Protein AF-A0A158H6Q2-F1 (afdb_monomer)

Solvent-accessible surface area (backbone atoms only — not comparable to full-atom values): 13189 Å² total; per-residue (Å²): 132,81,85,72,73,83,67,88,82,55,76,81,82,64,62,74,62,46,70,83,62,84,44,82,79,50,72,70,53,40,54,52,45,27,72,78,41,71,84,43,41,56,38,73,69,31,17,63,71,48,101,91,44,73,32,50,37,45,32,26,75,71,41,56,72,73,53,22,53,48,40,40,43,71,72,33,62,68,60,29,53,40,53,77,71,64,53,58,66,66,59,59,50,43,75,69,36,38,89,70,45,41,63,71,60,44,68,68,40,58,86,71,56,81,86,53,54,93,72,29,66,48,26,50,32,46,72,73,61,75,39,84,80,49,68,60,60,50,30,41,50,43,19,51,38,51,52,15,60,76,68,65,51,63,31,72,61,40,49,55,52,47,51,12,38,62,72,45,52,40,46,80,70,23,49,95,76,73,43,21,67,58,56,43,51,52,54,48,53,58,49,49,55,51,52,50,53,52,51,55,53,52,51,54,52,50,59,64,58,71,71,68,82,76,72,78,75,76,78,80,78,84,88,128

Foldseek 3Di:
DPDLPDCPPPDPLPVVVPPLVPDDDDPVSLVVCCSVPPPCSLCSQQNDAFPVGGQNLVCLQPNDLVSLLVLQCVLDVVLSVCVVVVPALVVSVCVLCCVQQNPVNLVVQLVVDPLDLVSQVSLVCVVVVVDAAGPSSVSNLSSSQVVCLVVVGCNSSSSSVVSSCLNPNLCVHCVVVPCSVVSSVSSVVSSVVSVVVVVVVVVVVVVVVVPPPPPPPPDDDDDD

Organism: NCBI:txid1232866

Structure (mmCIF, N/CA/C/O backbone):
data_AF-A0A158H6Q2-F1
#
_entry.id   AF-A0A158H6Q2-F1
#
loop_
_atom_site.group_PDB
_atom_site.id
_atom_site.type_symbol
_atom_site.label_atom_id
_atom_site.label_alt_id
_atom_site.label_comp_id
_atom_site.label_asym_id
_atom_site.label_entity_id
_atom_site.label_seq_id
_atom_site.pdbx_PDB_ins_code
_atom_site.Cartn_x
_atom_site.Cartn_y
_atom_site.Cartn_z
_atom_site.occupancy
_atom_site.B_iso_or_equiv
_atom_site.auth_seq_id
_atom_site.auth_comp_id
_atom_site.auth_asym_id
_atom_site.auth_atom_id
_atom_site.pdbx_PDB_model_num
ATOM 1 N N . MET A 1 1 ? -29.706 -3.204 26.479 1.00 39.00 1 MET A N 1
ATOM 2 C CA . MET A 1 1 ? -28.552 -3.728 27.231 1.00 39.00 1 MET A CA 1
ATOM 3 C C . MET A 1 1 ? -28.681 -5.231 27.193 1.00 39.00 1 MET A C 1
ATOM 5 O O . MET A 1 1 ? -29.581 -5.756 27.836 1.00 39.00 1 MET A O 1
ATOM 9 N N . GLU A 1 2 ? -27.898 -5.889 26.342 1.00 39.00 2 GLU A N 1
ATOM 10 C CA . GLU A 1 2 ? -27.758 -7.343 26.409 1.00 39.00 2 GLU A CA 1
ATOM 11 C C . GLU A 1 2 ? -27.018 -7.702 27.697 1.00 39.00 2 GLU A C 1
ATOM 13 O O . GLU A 1 2 ? -26.122 -6.983 28.139 1.00 39.00 2 GLU A O 1
ATOM 18 N N . TYR A 1 3 ? -27.484 -8.767 28.335 1.00 40.44 3 TYR A N 1
ATOM 19 C CA . TYR A 1 3 ? -26.935 -9.319 29.562 1.00 40.44 3 TYR A CA 1
ATOM 20 C C . TYR A 1 3 ? -25.502 -9.796 29.296 1.00 40.44 3 TYR A C 1
ATOM 22 O O . TYR A 1 3 ? -25.303 -10.752 28.551 1.00 40.44 3 TYR A O 1
ATOM 30 N N . VAL A 1 4 ? -24.513 -9.119 29.885 1.00 47.03 4 VAL A N 1
ATOM 31 C CA . VAL A 1 4 ? -23.139 -9.627 29.964 1.00 47.03 4 VAL A CA 1
ATOM 32 C C . VAL A 1 4 ? -23.139 -10.659 31.098 1.00 47.03 4 VAL A C 1
ATOM 34 O O . VAL A 1 4 ? -23.476 -10.279 32.220 1.00 47.03 4 VAL A O 1
ATOM 37 N N . PRO A 1 5 ? -22.854 -11.950 30.837 1.00 50.03 5 PRO A N 1
ATOM 38 C CA . PRO A 1 5 ? -22.815 -12.971 31.882 1.00 50.03 5 PRO A CA 1
ATOM 39 C C . PRO A 1 5 ? -21.814 -12.582 32.974 1.00 50.03 5 PRO A C 1
ATOM 41 O O . PRO A 1 5 ? -20.767 -12.021 32.648 1.00 50.03 5 PRO A O 1
ATOM 44 N N . ASP A 1 6 ? -22.121 -12.896 34.237 1.00 48.38 6 ASP A N 1
ATOM 45 C CA . ASP A 1 6 ? -21.211 -12.668 35.366 1.00 48.38 6 ASP A CA 1
ATOM 46 C C . ASP A 1 6 ? -19.819 -13.231 35.041 1.00 48.38 6 ASP A C 1
ATOM 48 O O . ASP A 1 6 ? -19.632 -14.432 34.834 1.00 48.38 6 ASP A O 1
ATOM 52 N N . SER A 1 7 ? -18.834 -12.338 34.955 1.00 54.06 7 SER A N 1
ATOM 53 C CA . SER A 1 7 ? -17.464 -12.650 34.540 1.00 54.06 7 SER A CA 1
ATOM 54 C C . SER A 1 7 ? -16.619 -13.273 35.659 1.00 54.06 7 SER A C 1
ATOM 56 O O . SER A 1 7 ? -15.409 -13.407 35.494 1.00 54.06 7 SER A O 1
ATOM 58 N N . GLU A 1 8 ? -17.222 -13.620 36.802 1.00 51.19 8 GLU A N 1
ATOM 59 C CA . GLU A 1 8 ? -16.524 -14.150 37.986 1.00 51.19 8 GLU A CA 1
ATOM 60 C C . GLU A 1 8 ? -15.878 -15.525 37.746 1.00 51.19 8 GLU A C 1
ATOM 62 O O . GLU A 1 8 ? -14.844 -15.818 38.341 1.00 51.19 8 GLU A O 1
ATOM 67 N N . ASP A 1 9 ? -16.410 -16.327 36.816 1.00 55.25 9 ASP A N 1
ATOM 68 C CA . ASP A 1 9 ? -15.882 -17.663 36.488 1.00 55.25 9 ASP A CA 1
ATOM 69 C C . ASP A 1 9 ? -14.969 -17.685 35.249 1.00 55.25 9 ASP A C 1
ATOM 71 O O . ASP A 1 9 ? -14.527 -18.749 34.797 1.00 55.25 9 ASP A O 1
ATOM 75 N N . TRP A 1 10 ? -14.696 -16.531 34.635 1.00 56.25 10 TRP A N 1
ATOM 76 C CA . TRP A 1 10 ? -13.891 -16.505 33.417 1.00 56.25 10 TRP A CA 1
ATOM 77 C C . TRP A 1 10 ? -12.406 -16.587 33.781 1.00 56.25 10 TRP A C 1
ATOM 79 O O . TRP A 1 10 ? -11.929 -15.782 34.583 1.00 56.25 10 TRP A O 1
ATOM 89 N N . PRO A 1 11 ? -11.629 -17.514 33.185 1.00 57.38 11 PRO A N 1
ATOM 90 C CA . PRO A 1 11 ? -10.186 -17.473 33.345 1.00 57.38 11 PRO A CA 1
ATOM 91 C C . PRO A 1 11 ? -9.693 -16.123 32.827 1.00 57.38 11 PRO A C 1
ATOM 93 O O . PRO A 1 11 ? -10.102 -15.694 31.745 1.00 57.38 11 PRO A O 1
ATOM 96 N N . GLU A 1 12 ? -8.841 -15.471 33.617 1.00 59.03 12 GLU A N 1
ATOM 97 C CA . GLU A 1 12 ? -8.315 -14.134 33.351 1.00 59.03 12 GLU A CA 1
ATOM 98 C C . GLU A 1 12 ? -7.879 -14.031 31.881 1.00 59.03 12 GLU A C 1
ATOM 100 O O . GLU A 1 12 ? -6.952 -14.723 31.441 1.00 59.03 12 GLU A O 1
ATOM 105 N N . ILE A 1 13 ? -8.591 -13.228 31.081 1.00 56.78 13 ILE A N 1
ATOM 106 C CA . ILE A 1 13 ? -8.243 -13.084 29.670 1.00 56.78 13 ILE A CA 1
ATOM 107 C C . ILE A 1 13 ? -6.960 -12.263 29.610 1.00 56.78 13 ILE A C 1
ATOM 109 O O . ILE A 1 13 ? -6.948 -11.042 29.751 1.00 56.78 13 ILE A O 1
ATOM 113 N N . GLN A 1 14 ? -5.851 -12.957 29.395 1.00 62.38 14 GLN A N 1
ATOM 114 C CA . GLN A 1 14 ? -4.533 -12.355 29.289 1.00 62.38 14 GLN A CA 1
ATOM 115 C C . GLN A 1 14 ? -4.325 -11.764 27.891 1.00 62.38 14 GLN A C 1
ATOM 117 O O . GLN A 1 14 ? -3.532 -12.270 27.099 1.00 62.38 14 GLN A O 1
ATOM 122 N N . PHE A 1 15 ? -5.040 -10.674 27.589 1.00 59.78 15 PHE A N 1
ATOM 123 C CA . PHE A 1 15 ? -4.947 -9.977 26.300 1.00 59.78 15 PHE A CA 1
ATOM 124 C C . PHE A 1 15 ? -3.518 -9.541 25.955 1.00 59.78 15 PHE A C 1
ATOM 126 O O . PHE A 1 15 ? -3.153 -9.502 24.783 1.00 59.78 15 PHE A O 1
ATOM 133 N N . HIS A 1 16 ? -2.692 -9.293 26.978 1.00 62.16 16 HIS A N 1
ATOM 134 C CA . HIS A 1 16 ? -1.280 -8.942 26.834 1.00 62.16 16 HIS A CA 1
ATOM 135 C C . HIS A 1 16 ? -0.484 -9.958 26.002 1.00 62.16 16 HIS A C 1
ATOM 137 O O . HIS A 1 16 ? 0.476 -9.585 25.345 1.00 62.16 16 HIS A O 1
ATOM 143 N N . ARG A 1 17 ? -0.895 -11.232 25.984 1.00 66.75 17 ARG A N 1
ATOM 144 C CA . ARG A 1 17 ? -0.217 -12.293 25.224 1.00 66.75 17 ARG A CA 1
ATOM 145 C C . ARG A 1 17 ? -0.377 -12.164 23.713 1.00 66.75 17 ARG A C 1
ATOM 147 O O . ARG A 1 17 ? 0.400 -12.756 22.975 1.00 66.75 17 ARG A O 1
ATOM 154 N N . TYR A 1 18 ? -1.392 -11.431 23.263 1.00 63.59 18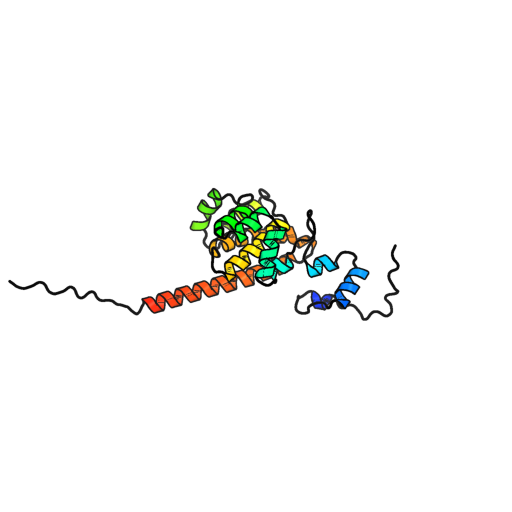 TYR A N 1
ATOM 155 C CA . TYR A 1 18 ? -1.669 -11.220 21.842 1.00 63.59 18 TYR A CA 1
ATOM 156 C C . TYR A 1 18 ? -1.072 -9.907 21.322 1.00 63.59 18 TYR A C 1
ATOM 158 O O . TYR A 1 18 ? -1.078 -9.684 20.116 1.00 63.59 18 TYR A O 1
ATOM 166 N N . VAL A 1 19 ? -0.564 -9.043 22.212 1.00 54.84 19 VAL A N 1
ATOM 167 C CA . VAL A 1 19 ? -0.057 -7.702 21.868 1.00 54.84 19 VAL A CA 1
ATOM 168 C C . VAL A 1 19 ? 1.127 -7.781 20.910 1.00 54.84 19 VAL A C 1
ATOM 170 O O . VAL A 1 19 ? 1.198 -7.006 19.961 1.00 54.84 19 VAL A O 1
ATOM 173 N N . ASP A 1 20 ? 2.009 -8.756 21.121 1.00 52.59 20 ASP A N 1
ATOM 174 C CA . ASP A 1 20 ? 3.218 -8.924 20.313 1.00 52.59 20 ASP A CA 1
ATOM 175 C C . ASP A 1 20 ? 2.982 -9.760 19.040 1.00 52.59 20 ASP A C 1
ATOM 177 O O . ASP A 1 20 ? 3.866 -9.871 18.196 1.00 52.59 20 ASP A O 1
ATOM 181 N N . GLY A 1 21 ? 1.782 -10.330 18.863 1.00 55.81 21 GLY A N 1
ATOM 182 C CA . GLY A 1 21 ? 1.421 -11.127 17.684 1.00 55.81 21 GLY A CA 1
ATOM 183 C C . GLY A 1 21 ? 1.983 -12.557 17.649 1.00 55.81 21 GLY A C 1
ATOM 184 O O . GLY A 1 21 ? 1.689 -13.292 16.709 1.00 55.81 21 GLY A O 1
ATOM 185 N N . ASP A 1 22 ? 2.728 -12.982 18.674 1.00 57.41 22 ASP A N 1
ATOM 186 C CA . ASP A 1 22 ? 3.332 -14.325 18.766 1.00 57.41 22 ASP A CA 1
ATOM 187 C C . ASP A 1 22 ? 2.308 -15.453 18.977 1.00 57.41 22 ASP A C 1
ATOM 189 O O . ASP A 1 22 ? 2.577 -16.626 18.706 1.00 57.41 22 ASP A O 1
ATOM 193 N N . VAL A 1 23 ? 1.120 -15.112 19.477 1.00 64.44 23 VAL A N 1
ATOM 194 C CA . VAL A 1 23 ? 0.041 -16.058 19.763 1.00 64.44 23 VAL A CA 1
ATOM 195 C C . VAL A 1 23 ? -1.171 -15.687 18.921 1.00 64.44 23 VAL A C 1
ATOM 197 O O . VAL A 1 23 ? -1.661 -14.563 18.983 1.00 64.44 23 VAL A O 1
ATOM 200 N N . THR A 1 24 ? -1.693 -16.638 18.146 1.00 67.69 24 THR A N 1
ATOM 201 C CA . THR A 1 24 ? -2.948 -16.444 17.411 1.00 67.69 24 THR A CA 1
ATOM 202 C C . THR A 1 24 ? -4.138 -16.720 18.336 1.00 67.69 24 THR A C 1
ATOM 204 O O . THR A 1 24 ? -4.196 -17.801 18.930 1.00 67.69 24 THR A O 1
ATOM 207 N N . PRO A 1 25 ? -5.096 -15.787 18.485 1.00 71.75 25 PRO A N 1
ATOM 208 C CA . PRO A 1 25 ? -6.286 -16.025 19.292 1.00 71.75 25 PRO A CA 1
ATOM 209 C C . PRO A 1 25 ? -7.140 -17.148 18.687 1.00 71.75 25 PRO A C 1
ATOM 211 O O . PRO A 1 25 ? -7.350 -17.213 17.476 1.00 71.75 25 PRO A O 1
ATOM 214 N N . THR A 1 26 ? -7.637 -18.047 19.539 1.00 79.19 26 THR A N 1
ATOM 215 C CA . THR A 1 26 ? -8.585 -19.096 19.139 1.00 79.19 26 THR A CA 1
ATOM 216 C C . THR A 1 26 ? -9.967 -18.502 18.858 1.00 79.19 26 THR A C 1
ATOM 218 O O . THR A 1 26 ? -10.262 -17.378 19.265 1.00 79.19 26 THR A O 1
ATOM 221 N N . VAL A 1 27 ? -10.844 -19.272 18.201 1.00 77.88 27 VAL A N 1
ATOM 222 C CA . VAL A 1 27 ? -12.245 -18.869 17.965 1.00 77.88 27 VAL A CA 1
ATOM 223 C C . VAL A 1 27 ? -12.946 -18.535 19.287 1.00 77.88 27 VAL A C 1
ATOM 225 O O . VAL A 1 27 ? -13.520 -17.459 19.399 1.00 77.88 27 VAL A O 1
ATOM 228 N N . ASP A 1 28 ? -12.777 -19.369 20.317 1.00 80.00 28 ASP A N 1
ATOM 229 C CA . ASP A 1 28 ? -13.290 -19.107 21.669 1.00 80.00 28 ASP A CA 1
ATOM 230 C C . ASP A 1 28 ? -12.772 -17.788 22.261 1.00 80.00 28 ASP A C 1
ATOM 232 O O . ASP A 1 28 ? -13.528 -17.052 22.896 1.00 80.00 28 ASP A O 1
ATOM 236 N N . THR A 1 29 ? -11.488 -17.463 22.070 1.00 77.38 29 THR A N 1
ATOM 237 C CA . THR A 1 29 ? -10.932 -16.179 22.523 1.00 77.38 29 THR A CA 1
ATOM 238 C C . THR A 1 29 ? -11.593 -15.020 21.785 1.00 77.38 29 THR A C 1
ATOM 240 O O . THR A 1 29 ? -11.968 -14.041 22.422 1.00 77.38 29 THR A O 1
ATOM 243 N N . LEU A 1 30 ? -11.763 -15.127 20.465 1.00 78.56 30 LEU A N 1
ATOM 244 C CA . LEU A 1 30 ? -12.408 -14.097 19.648 1.00 78.56 30 LEU A CA 1
ATOM 245 C C . LEU A 1 30 ? -13.886 -13.900 20.014 1.00 78.56 30 LEU A C 1
ATOM 247 O O . LEU A 1 30 ? -14.350 -12.764 20.059 1.00 78.56 30 LEU A O 1
ATOM 251 N N . ASP A 1 31 ? -14.610 -14.975 20.327 1.00 80.94 31 ASP A N 1
ATOM 252 C CA . ASP A 1 31 ? -16.002 -14.902 20.792 1.00 80.94 31 ASP A CA 1
ATOM 253 C C . ASP A 1 31 ? -16.103 -14.212 22.157 1.00 80.94 31 ASP A C 1
ATOM 255 O O . ASP A 1 31 ? -16.992 -13.392 22.383 1.00 80.94 31 ASP A O 1
ATOM 259 N N . ARG A 1 32 ? -15.145 -14.466 23.056 1.00 75.50 32 ARG A N 1
ATOM 260 C CA . ARG A 1 32 ? -15.056 -13.753 24.341 1.00 75.50 32 ARG A CA 1
ATOM 261 C C . ARG A 1 32 ? -14.709 -12.280 24.166 1.00 75.50 32 ARG A C 1
ATOM 263 O O . ARG A 1 32 ? -15.264 -11.449 24.878 1.00 75.50 32 ARG A O 1
ATOM 270 N N . VAL A 1 33 ? -13.814 -11.950 23.232 1.00 73.06 33 VAL A N 1
ATOM 271 C CA . VAL A 1 33 ? -13.495 -10.555 22.896 1.00 73.06 33 VAL A CA 1
ATOM 272 C C . VAL A 1 33 ? -14.758 -9.836 22.436 1.00 73.06 33 VAL A C 1
ATOM 274 O O . VAL A 1 33 ? -15.022 -8.742 22.912 1.00 73.06 33 VAL A O 1
ATOM 277 N N . GLU A 1 34 ? -15.564 -10.463 21.583 1.00 76.50 34 GLU A N 1
ATOM 278 C CA . GLU A 1 34 ? -16.806 -9.877 21.072 1.00 76.50 34 GLU A CA 1
ATOM 279 C C . GLU A 1 34 ? -17.857 -9.650 22.170 1.00 76.50 34 GLU A C 1
ATOM 281 O O . GLU A 1 34 ? -18.580 -8.659 22.137 1.00 76.50 34 GLU A O 1
ATOM 286 N N . LEU A 1 35 ? -17.917 -10.527 23.179 1.00 75.12 35 LEU A N 1
ATOM 287 C CA . LEU A 1 35 ? -18.807 -10.354 24.334 1.00 75.12 35 LEU A CA 1
ATOM 288 C C . LEU A 1 35 ? -18.408 -9.164 25.222 1.00 75.12 35 LEU A C 1
ATOM 290 O O . LEU A 1 35 ? -19.276 -8.506 25.792 1.00 75.12 35 LEU A O 1
ATOM 294 N N . VAL A 1 36 ? -17.105 -8.893 25.356 1.00 71.56 36 VAL A N 1
ATOM 295 C CA . VAL A 1 36 ? -16.575 -7.808 26.208 1.00 71.56 36 VAL A CA 1
ATOM 296 C C . VAL A 1 36 ? -16.473 -6.487 25.442 1.00 71.56 36 VAL A C 1
ATOM 298 O O . VAL A 1 36 ? -16.739 -5.417 25.987 1.00 71.56 36 VAL A O 1
ATOM 301 N N . LEU A 1 37 ? -16.088 -6.561 24.171 1.00 67.88 37 LEU A N 1
ATOM 302 C CA . LEU A 1 37 ? -15.892 -5.452 23.248 1.00 67.88 37 LEU A CA 1
ATOM 303 C C . LEU A 1 37 ? -16.678 -5.745 21.961 1.00 67.88 37 LEU A C 1
ATOM 305 O O . LEU A 1 37 ? -16.102 -6.217 20.975 1.00 67.88 37 LEU A O 1
ATOM 309 N N . PRO A 1 38 ? -17.989 -5.460 21.949 1.00 70.88 38 PRO A N 1
ATOM 310 C CA . PRO A 1 38 ? -18.834 -5.735 20.798 1.00 70.88 38 PRO A CA 1
ATOM 311 C C . PRO A 1 38 ? -18.293 -5.086 19.526 1.00 70.88 38 PRO A C 1
ATOM 313 O O . PRO A 1 38 ? -17.830 -3.942 19.533 1.00 70.88 38 PRO A O 1
ATOM 316 N N . THR A 1 39 ? -18.417 -5.798 18.411 1.00 65.12 39 THR A N 1
ATOM 317 C CA . THR A 1 39 ? -18.015 -5.431 17.048 1.00 65.12 39 THR A CA 1
ATOM 318 C C . THR A 1 39 ? -16.508 -5.375 16.776 1.00 65.12 39 THR A C 1
ATOM 320 O O . THR A 1 39 ? -16.100 -4.863 15.723 1.00 65.12 39 THR A O 1
ATOM 323 N N . THR A 1 40 ? -15.679 -5.892 17.687 1.00 68.62 40 THR A N 1
ATOM 324 C CA . THR A 1 40 ? -14.211 -5.876 17.557 1.00 68.62 40 THR A CA 1
ATOM 325 C C . THR A 1 40 ? -13.633 -7.167 16.990 1.00 68.62 40 THR A C 1
ATOM 327 O O . THR A 1 40 ? -12.533 -7.131 16.436 1.00 68.62 40 THR A O 1
ATOM 330 N N . LYS A 1 41 ? -14.370 -8.282 17.021 1.00 72.31 41 LYS A N 1
ATOM 331 C CA . LYS A 1 41 ? -13.954 -9.559 16.421 1.00 72.31 41 LYS A CA 1
ATOM 332 C C . LYS A 1 41 ? -13.595 -9.420 14.943 1.00 72.31 41 LYS A C 1
ATOM 334 O O . LYS A 1 41 ? -12.549 -9.906 14.520 1.00 72.31 41 LYS A O 1
ATOM 339 N N . ASP A 1 42 ? -14.396 -8.688 14.174 1.00 66.25 42 ASP A N 1
ATOM 340 C CA . ASP A 1 42 ? -14.098 -8.409 12.762 1.00 66.25 42 ASP A CA 1
ATOM 341 C C . ASP A 1 42 ? -12.800 -7.608 12.599 1.00 66.25 42 ASP A C 1
ATOM 343 O O . ASP A 1 42 ? -12.027 -7.841 11.667 1.00 66.25 42 ASP A O 1
ATOM 347 N N . THR A 1 43 ? -12.504 -6.707 13.537 1.00 66.88 43 THR A N 1
ATOM 348 C CA . THR A 1 43 ? -11.244 -5.957 13.539 1.00 66.88 43 THR A CA 1
ATOM 349 C C . THR A 1 43 ? -10.040 -6.876 13.729 1.00 66.88 43 THR A C 1
ATOM 351 O O . THR A 1 43 ? -9.009 -6.664 13.095 1.00 66.88 43 THR A O 1
ATOM 354 N N . PHE A 1 44 ? -10.170 -7.932 14.536 1.00 65.62 44 PHE A N 1
ATOM 355 C CA . PHE A 1 44 ? -9.128 -8.950 14.703 1.00 65.62 44 PHE A CA 1
ATOM 356 C C . PHE A 1 44 ? -8.986 -9.873 13.489 1.00 65.62 44 PHE A C 1
ATOM 358 O O . PHE A 1 44 ? -7.872 -10.268 13.158 1.00 65.62 44 PHE A O 1
ATOM 365 N N . ILE A 1 45 ? -10.088 -10.227 12.823 1.00 65.12 45 ILE A N 1
ATOM 366 C CA . ILE A 1 45 ? -10.068 -11.191 11.709 1.00 65.12 45 ILE A CA 1
ATOM 367 C C . ILE A 1 45 ? -9.656 -10.521 10.399 1.00 65.12 45 ILE A C 1
ATOM 369 O O . ILE A 1 45 ? -8.831 -11.044 9.652 1.00 65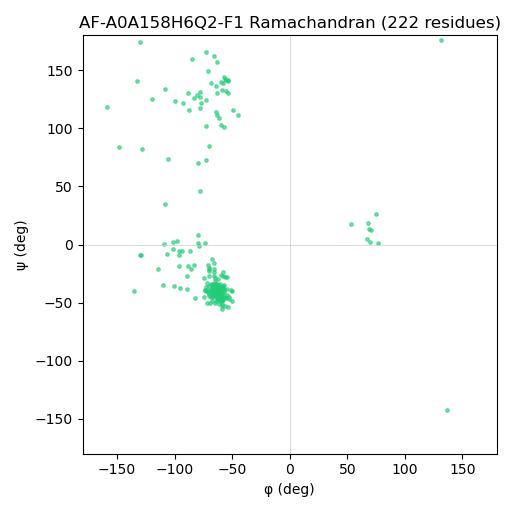.12 45 ILE A O 1
ATOM 373 N N . THR A 1 46 ? -10.239 -9.364 10.106 1.00 63.66 46 THR A N 1
ATOM 374 C CA . THR A 1 46 ? -10.136 -8.727 8.788 1.00 63.66 46 THR A CA 1
ATOM 375 C C . THR A 1 46 ? -9.298 -7.455 8.802 1.00 63.66 46 THR A C 1
ATOM 377 O O . THR A 1 46 ? -8.528 -7.250 7.865 1.00 63.66 46 THR A O 1
ATOM 380 N N . GLY A 1 47 ? -9.331 -6.673 9.880 1.00 65.81 47 GLY A N 1
ATOM 381 C CA . GLY A 1 47 ? -8.574 -5.426 9.984 1.00 65.81 47 GLY A CA 1
ATOM 382 C C . GLY A 1 47 ? -9.424 -4.260 10.467 1.00 65.81 47 GLY A C 1
ATOM 383 O O . GLY A 1 47 ? -10.631 -4.411 10.659 1.00 65.81 47 GLY A O 1
ATOM 384 N N . PRO A 1 48 ? -8.813 -3.083 10.682 1.00 63.25 48 PRO A N 1
ATOM 385 C CA . PRO A 1 48 ? -9.549 -1.887 11.065 1.00 63.25 48 PRO A CA 1
ATOM 386 C C . PRO A 1 48 ? -10.688 -1.594 10.083 1.00 63.25 48 PRO A C 1
ATOM 388 O O . PRO A 1 48 ? -10.565 -1.757 8.867 1.00 63.25 48 PRO A O 1
ATOM 391 N N . LYS A 1 49 ? -11.818 -1.153 10.636 1.00 64.44 49 LYS A N 1
ATOM 392 C CA . LYS A 1 49 ? -12.964 -0.698 9.849 1.00 64.44 49 LYS A CA 1
ATOM 393 C C . LYS A 1 49 ? -12.642 0.640 9.184 1.00 64.44 49 LYS A C 1
ATOM 395 O O . LYS A 1 49 ? -11.874 1.443 9.709 1.00 64.44 49 LYS A O 1
ATOM 400 N N . CYS A 1 50 ? -13.246 0.856 8.031 1.00 65.38 50 CYS A N 1
ATOM 401 C CA . CYS A 1 50 ? -13.166 2.061 7.217 1.00 65.38 50 CYS A CA 1
ATOM 402 C C . CYS A 1 50 ? -14.586 2.506 6.840 1.00 65.38 50 CYS A C 1
ATOM 404 O O . CYS A 1 50 ? -15.556 1.800 7.134 1.00 65.38 50 CYS A O 1
ATOM 406 N N . ASP A 1 51 ? -14.724 3.661 6.191 1.00 60.38 51 ASP A N 1
ATOM 407 C CA . ASP A 1 51 ? -16.034 4.258 5.890 1.00 60.38 51 ASP A CA 1
ATOM 408 C C . ASP A 1 51 ? -16.914 3.348 5.015 1.00 60.38 51 ASP A C 1
ATOM 410 O O . ASP A 1 51 ? -18.143 3.405 5.075 1.00 60.38 51 ASP A O 1
ATOM 414 N N . THR A 1 52 ? -16.286 2.472 4.226 1.00 63.19 52 THR A N 1
ATOM 415 C CA . THR A 1 52 ? -16.954 1.540 3.306 1.00 63.19 52 THR A CA 1
ATOM 416 C C . THR A 1 52 ? -17.220 0.147 3.892 1.00 63.19 52 THR A C 1
ATOM 418 O O . THR A 1 52 ? -17.892 -0.665 3.251 1.00 63.19 52 THR A O 1
ATOM 421 N N . GLY A 1 53 ? -16.742 -0.152 5.106 1.00 66.06 53 GLY A N 1
ATOM 422 C CA . GLY A 1 53 ? -16.904 -1.461 5.746 1.00 66.06 53 GLY A CA 1
ATOM 423 C C . GLY A 1 53 ? -15.631 -1.951 6.429 1.00 66.06 53 GLY A C 1
ATOM 424 O O . GLY A 1 53 ? -14.907 -1.177 7.049 1.00 66.06 53 GLY A O 1
ATOM 425 N N . VAL A 1 54 ? -15.349 -3.254 6.365 1.00 66.12 54 VAL A N 1
ATOM 426 C CA . VAL A 1 54 ? -14.132 -3.807 6.975 1.00 66.12 54 VAL A CA 1
ATOM 427 C C . VAL A 1 54 ? -13.002 -3.853 5.954 1.00 66.12 54 VAL A C 1
ATOM 429 O O . VAL A 1 54 ? -13.156 -4.494 4.917 1.00 66.12 54 VAL A O 1
ATOM 432 N N . ALA A 1 55 ? -11.874 -3.196 6.240 1.00 64.44 55 ALA A N 1
ATOM 433 C CA . ALA A 1 55 ? -10.706 -3.272 5.372 1.00 64.44 55 ALA A CA 1
ATOM 434 C C . ALA A 1 55 ? -9.979 -4.605 5.620 1.00 64.44 55 ALA A C 1
ATOM 436 O O . ALA A 1 55 ? -9.626 -4.875 6.770 1.00 64.44 55 ALA A O 1
ATOM 437 N N . PRO A 1 56 ? -9.701 -5.429 4.590 1.00 82.44 56 PRO A N 1
ATOM 438 C CA . PRO A 1 56 ? -9.016 -6.716 4.734 1.00 82.44 56 PRO A CA 1
ATOM 439 C C . PRO A 1 56 ? -7.493 -6.538 4.913 1.00 82.44 56 PRO A C 1
ATOM 441 O O . PRO A 1 56 ? -6.684 -7.198 4.257 1.00 82.44 56 PRO A O 1
ATOM 444 N N . LEU A 1 57 ? -7.076 -5.613 5.780 1.00 85.19 57 LEU A N 1
ATOM 445 C CA . LEU A 1 57 ? -5.677 -5.243 5.978 1.00 85.19 57 LEU A CA 1
ATOM 446 C C . LEU A 1 57 ? -4.826 -6.424 6.441 1.00 85.19 57 LEU A C 1
ATOM 448 O O . LEU A 1 57 ? -3.703 -6.579 5.966 1.00 85.19 57 LEU A O 1
ATOM 452 N N . TRP A 1 58 ? -5.340 -7.286 7.320 1.00 83.00 58 TRP A N 1
ATOM 453 C CA . TRP A 1 58 ? -4.581 -8.462 7.763 1.00 83.00 58 TRP A CA 1
ATOM 454 C C . TRP A 1 58 ? -4.335 -9.442 6.621 1.00 83.00 58 TRP A C 1
ATOM 456 O O . TRP A 1 58 ? -3.256 -10.027 6.518 1.00 83.00 58 TRP A O 1
ATOM 466 N N . VAL A 1 59 ? -5.298 -9.554 5.705 1.00 86.00 59 VAL A N 1
ATOM 467 C CA . VAL A 1 59 ? -5.137 -10.335 4.478 1.00 86.00 59 VAL A CA 1
ATOM 468 C C . VAL A 1 59 ? -4.072 -9.703 3.587 1.00 86.00 59 VAL A C 1
ATOM 470 O O . VAL A 1 59 ? -3.206 -10.415 3.078 1.00 86.00 59 VAL A O 1
ATOM 473 N N . ALA A 1 60 ? -4.079 -8.375 3.447 1.00 89.81 60 ALA A N 1
ATOM 474 C CA . ALA A 1 60 ? -3.034 -7.667 2.720 1.00 89.81 60 ALA A CA 1
ATOM 475 C C . ALA A 1 60 ? -1.657 -7.878 3.366 1.00 89.81 60 ALA A C 1
ATOM 477 O O . ALA A 1 60 ? -0.711 -8.168 2.649 1.00 89.81 60 ALA A O 1
ATOM 478 N N . LEU A 1 61 ? -1.531 -7.810 4.694 1.00 87.00 61 LEU A N 1
ATOM 479 C CA . LEU A 1 61 ? -0.254 -7.899 5.413 1.00 87.00 61 LEU A CA 1
ATOM 480 C C . LEU A 1 61 ? 0.324 -9.314 5.479 1.00 87.00 61 LEU A C 1
ATOM 482 O O . LEU A 1 61 ? 1.513 -9.480 5.224 1.00 87.00 61 LEU A O 1
ATOM 486 N N . ALA A 1 62 ? -0.492 -10.320 5.795 1.00 83.31 62 ALA A N 1
ATOM 487 C CA . ALA A 1 62 ? -0.015 -11.670 6.106 1.00 83.31 62 ALA A CA 1
ATOM 488 C C . ALA A 1 62 ? -0.720 -12.783 5.316 1.00 83.31 62 ALA A C 1
ATOM 490 O O . ALA A 1 62 ? -0.269 -13.928 5.333 1.00 83.31 62 ALA A O 1
ATOM 491 N N . GLY A 1 63 ? -1.793 -12.469 4.586 1.00 82.75 63 GLY A N 1
ATOM 492 C CA . GLY A 1 63 ? -2.554 -13.462 3.834 1.00 82.75 63 GLY A CA 1
ATOM 493 C C . GLY A 1 63 ? -1.740 -14.145 2.724 1.00 82.75 63 GLY A C 1
ATOM 494 O O . GLY A 1 63 ? -0.749 -13.577 2.239 1.00 82.75 63 GLY A O 1
ATOM 495 N N . PRO A 1 64 ? -2.158 -15.356 2.302 1.00 86.88 64 PRO A N 1
ATOM 496 C CA . PRO A 1 64 ? -1.581 -16.040 1.148 1.00 86.88 64 PRO A CA 1
ATOM 497 C C . PRO A 1 64 ? -1.863 -15.271 -0.150 1.00 86.88 64 PRO A C 1
ATOM 499 O O . PRO A 1 64 ? -2.773 -14.443 -0.210 1.00 86.88 64 PRO A O 1
ATOM 502 N N . THR A 1 65 ? -1.112 -15.572 -1.213 1.00 88.38 65 THR A N 1
ATOM 503 C CA . THR A 1 65 ? -1.179 -14.859 -2.502 1.00 88.38 65 THR A CA 1
ATOM 504 C C . THR A 1 65 ? -2.598 -14.722 -3.044 1.00 88.38 65 THR A C 1
ATOM 506 O O . THR A 1 65 ? -3.005 -13.619 -3.396 1.00 88.38 65 THR A O 1
ATOM 509 N N . ASP A 1 66 ? -3.376 -15.804 -3.077 1.00 86.19 66 ASP A N 1
ATOM 510 C CA . ASP A 1 66 ? -4.742 -15.755 -3.611 1.00 86.19 66 ASP A CA 1
ATOM 511 C C . ASP A 1 66 ? -5.679 -14.906 -2.743 1.00 86.19 66 ASP A C 1
ATOM 513 O O . ASP A 1 66 ? -6.520 -14.179 -3.269 1.00 86.19 66 ASP A O 1
ATOM 517 N N . ALA A 1 67 ? -5.477 -14.901 -1.423 1.00 84.88 67 ALA A N 1
ATOM 518 C CA . ALA A 1 67 ? -6.231 -14.028 -0.531 1.00 84.88 67 ALA A CA 1
ATOM 519 C C . ALA A 1 67 ? -5.829 -12.552 -0.714 1.00 84.88 67 ALA A C 1
ATOM 521 O O . ALA A 1 67 ? -6.701 -11.688 -0.766 1.00 84.88 67 ALA A O 1
ATOM 522 N N . MET A 1 68 ? -4.542 -12.241 -0.917 1.00 88.44 68 MET A N 1
ATOM 523 C CA . MET A 1 68 ? -4.113 -10.875 -1.262 1.00 88.44 68 MET A CA 1
ATOM 524 C C . MET A 1 68 ? -4.747 -10.371 -2.559 1.00 88.44 68 MET A C 1
ATOM 526 O O . MET A 1 68 ? -5.102 -9.202 -2.654 1.00 88.44 68 MET A O 1
ATOM 530 N N . ARG A 1 69 ? -4.939 -11.241 -3.556 1.00 89.06 69 ARG A N 1
ATOM 531 C CA . ARG A 1 69 ? -5.649 -10.865 -4.788 1.00 89.06 69 ARG A CA 1
ATOM 532 C C . ARG A 1 69 ? -7.111 -10.504 -4.515 1.00 89.06 69 ARG A C 1
ATOM 534 O O . ARG A 1 69 ? -7.627 -9.578 -5.128 1.00 89.06 69 ARG A O 1
ATOM 541 N N . SER A 1 70 ? -7.758 -11.158 -3.548 1.00 87.06 70 SER A N 1
ATOM 542 C CA . SER A 1 70 ? -9.132 -10.807 -3.156 1.00 87.06 70 SER A CA 1
ATOM 543 C C . SER A 1 70 ? -9.257 -9.412 -2.522 1.00 87.06 70 SER A C 1
ATOM 545 O O . SER A 1 70 ? -10.315 -8.798 -2.631 1.00 87.06 70 SER A O 1
ATOM 547 N N . VAL A 1 71 ? -8.173 -8.862 -1.953 1.00 89.44 71 VAL A N 1
ATOM 548 C CA . VAL A 1 71 ? -8.131 -7.467 -1.470 1.00 89.44 71 VAL A CA 1
ATOM 549 C C . VAL A 1 71 ? -8.357 -6.477 -2.615 1.00 89.44 71 VAL A C 1
ATOM 551 O O . VAL A 1 71 ? -9.023 -5.463 -2.425 1.00 89.44 71 VAL A O 1
ATOM 554 N N . ILE A 1 72 ? -7.852 -6.781 -3.813 1.00 90.19 72 ILE A N 1
ATOM 555 C CA . ILE A 1 72 ? -8.027 -5.936 -5.003 1.00 90.19 72 ILE A CA 1
ATOM 556 C C . ILE A 1 72 ? -9.500 -5.926 -5.432 1.00 90.19 72 ILE A C 1
ATOM 558 O O . ILE A 1 72 ? -10.044 -4.858 -5.686 1.00 90.19 72 ILE A O 1
ATOM 562 N N . ASN A 1 73 ? -10.160 -7.091 -5.427 1.00 89.12 73 ASN A N 1
ATOM 563 C CA . ASN A 1 73 ? -11.603 -7.214 -5.681 1.00 89.12 73 ASN A CA 1
ATOM 564 C C . ASN A 1 73 ? -12.455 -6.436 -4.682 1.00 89.12 73 ASN A C 1
ATOM 566 O O . ASN A 1 73 ? -13.443 -5.817 -5.062 1.00 89.12 73 ASN A O 1
ATOM 570 N N . TRP A 1 74 ? -12.073 -6.461 -3.408 1.00 87.12 74 TRP A N 1
ATOM 571 C CA . TRP A 1 74 ? -12.772 -5.689 -2.390 1.00 87.12 74 TRP A CA 1
ATOM 572 C C . TRP A 1 74 ? -12.608 -4.175 -2.593 1.00 87.12 74 TRP A C 1
ATOM 574 O O . TRP A 1 74 ? -13.561 -3.429 -2.398 1.00 87.12 74 TRP A O 1
ATOM 584 N N . TYR A 1 75 ? -11.417 -3.730 -3.005 1.00 88.31 75 TYR A N 1
ATOM 585 C CA . TYR A 1 75 ? -11.126 -2.316 -3.234 1.00 88.31 75 TYR A CA 1
ATOM 586 C C . TYR A 1 75 ? -11.865 -1.745 -4.453 1.00 88.31 75 TYR A C 1
ATOM 588 O O . TYR A 1 75 ? -12.472 -0.680 -4.353 1.00 88.31 75 TYR A O 1
ATOM 596 N N . ASP A 1 76 ? -11.787 -2.423 -5.603 1.00 89.06 76 ASP A N 1
ATOM 597 C CA . ASP A 1 76 ? -12.332 -1.927 -6.870 1.00 89.06 76 ASP A CA 1
ATOM 598 C C . ASP A 1 76 ? -12.570 -3.083 -7.872 1.00 89.06 76 ASP A C 1
ATOM 600 O O . ASP A 1 76 ? -11.634 -3.763 -8.305 1.00 89.06 76 ASP A O 1
ATOM 604 N N . ASP A 1 77 ? -13.831 -3.295 -8.280 1.00 88.81 77 ASP A N 1
ATOM 605 C CA . ASP A 1 77 ? -14.227 -4.345 -9.243 1.00 88.81 77 ASP A CA 1
ATOM 606 C C . ASP A 1 77 ? -13.602 -4.139 -10.636 1.00 88.81 77 ASP A C 1
ATOM 608 O O . ASP A 1 77 ? -13.255 -5.102 -11.324 1.00 88.81 77 ASP A O 1
ATOM 612 N N . ILE A 1 78 ? -13.408 -2.891 -11.073 1.00 92.81 78 ILE A N 1
ATOM 613 C CA . ILE A 1 78 ? -12.767 -2.585 -12.359 1.00 92.81 78 ILE A CA 1
ATOM 614 C C . ILE A 1 78 ? -11.288 -2.973 -12.295 1.00 92.81 78 ILE A C 1
ATOM 616 O O . ILE A 1 78 ? -10.785 -3.629 -13.214 1.00 92.81 78 ILE A O 1
ATOM 620 N N . LEU A 1 79 ? -10.601 -2.620 -11.206 1.00 92.69 79 LEU A N 1
ATOM 621 C CA . LEU A 1 79 ? -9.204 -2.994 -10.982 1.00 92.69 79 LEU A CA 1
ATOM 622 C C . LEU A 1 79 ? -9.031 -4.516 -10.918 1.00 92.69 79 LEU A C 1
ATOM 624 O O . LEU A 1 79 ? -8.096 -5.068 -11.502 1.00 92.69 79 LEU A O 1
ATOM 628 N N . TRP A 1 80 ? -9.962 -5.207 -10.265 1.00 92.38 80 TRP A N 1
ATOM 629 C CA . TRP A 1 80 ? -9.985 -6.664 -10.212 1.00 92.38 80 TRP A CA 1
ATOM 630 C C . TRP A 1 80 ? -10.156 -7.311 -11.583 1.00 92.38 80 TRP A C 1
ATOM 632 O O . TRP A 1 80 ? -9.389 -8.203 -11.955 1.00 92.38 80 TRP A O 1
ATOM 642 N N . ARG A 1 81 ? -11.106 -6.833 -12.389 1.00 94.50 81 ARG A N 1
ATOM 643 C CA . ARG A 1 81 ? -11.280 -7.319 -13.767 1.00 94.50 81 ARG A CA 1
ATOM 644 C C . ARG A 1 81 ? -10.045 -7.057 -14.622 1.00 94.50 81 ARG A C 1
ATOM 646 O O . ARG A 1 81 ? -9.676 -7.917 -15.425 1.00 94.50 81 ARG A O 1
ATOM 653 N N . ALA A 1 82 ? -9.390 -5.909 -14.445 1.00 93.75 82 ALA A N 1
ATOM 654 C CA . ALA A 1 82 ? -8.128 -5.605 -15.114 1.00 93.75 82 ALA A CA 1
ATOM 655 C C . ALA A 1 82 ? -7.040 -6.619 -14.730 1.00 93.75 82 ALA A C 1
ATOM 657 O O . ALA A 1 82 ? -6.383 -7.184 -15.607 1.00 93.75 82 ALA A O 1
ATOM 658 N N . GLN A 1 83 ? -6.911 -6.931 -13.439 1.00 93.06 83 GLN A N 1
ATOM 659 C CA . GLN A 1 83 ? -5.983 -7.949 -12.957 1.00 93.06 83 GLN A CA 1
ATOM 660 C C . GLN A 1 83 ? -6.273 -9.331 -13.564 1.00 93.06 83 GLN A C 1
ATOM 662 O O . GLN A 1 83 ? -5.354 -9.984 -14.060 1.00 93.06 83 GLN A O 1
ATOM 667 N N . LEU A 1 84 ? -7.536 -9.772 -13.563 1.00 92.44 84 LEU A N 1
ATOM 668 C CA . LEU A 1 84 ? -7.942 -11.055 -14.155 1.00 92.44 84 LEU A CA 1
ATOM 669 C C . LEU A 1 84 ? -7.683 -11.126 -15.664 1.00 92.44 84 LEU A C 1
ATOM 671 O O . LEU A 1 84 ? -7.414 -12.201 -16.195 1.00 92.44 84 LEU A O 1
ATOM 675 N N . SER A 1 85 ? -7.738 -9.984 -16.346 1.00 94.38 85 SER A N 1
ATOM 676 C CA . SER A 1 85 ? -7.483 -9.878 -17.786 1.00 94.38 85 SER A CA 1
ATOM 677 C C . SER A 1 85 ? -5.989 -9.866 -18.136 1.00 94.38 85 SER A C 1
ATOM 679 O O . SER A 1 85 ? -5.643 -9.751 -19.310 1.00 94.38 85 SER A O 1
ATOM 681 N N . GLY A 1 86 ? -5.097 -9.969 -17.144 1.00 93.12 86 GLY A N 1
ATOM 682 C CA . GLY A 1 86 ? -3.650 -9.979 -17.359 1.00 93.12 86 GLY A CA 1
ATOM 683 C C . GLY A 1 86 ? -3.064 -8.609 -17.701 1.00 93.12 86 GLY A C 1
ATOM 684 O O . GLY A 1 86 ? -2.031 -8.534 -18.366 1.00 93.12 86 GLY A O 1
ATOM 685 N N . VAL A 1 87 ? -3.716 -7.522 -17.274 1.00 95.69 87 VAL A N 1
ATOM 686 C CA . VAL A 1 87 ? -3.180 -6.163 -17.428 1.00 95.69 87 VAL A CA 1
ATOM 687 C C . VAL A 1 87 ? -1.808 -6.057 -16.735 1.00 95.69 87 VAL A C 1
ATOM 689 O O . VAL A 1 87 ? -1.649 -6.601 -15.637 1.00 95.69 87 VAL A O 1
ATOM 692 N N . PRO A 1 88 ? -0.814 -5.365 -17.336 1.00 95.69 88 PRO A N 1
ATOM 693 C CA . PRO A 1 88 ? 0.508 -5.204 -16.733 1.00 95.69 88 PRO A CA 1
ATOM 694 C C . PRO A 1 88 ? 0.446 -4.628 -15.318 1.00 95.69 88 PRO A C 1
ATOM 696 O O . PRO A 1 88 ? -0.341 -3.720 -15.037 1.00 95.69 88 PRO A O 1
ATOM 699 N N . PHE A 1 89 ? 1.306 -5.132 -14.434 1.00 95.50 89 PHE A N 1
ATOM 700 C CA . PHE A 1 89 ? 1.282 -4.791 -13.013 1.00 95.50 89 PHE A CA 1
ATOM 701 C C . PHE A 1 89 ? 1.435 -3.284 -12.774 1.00 95.50 89 PHE A C 1
ATOM 703 O O . PHE A 1 89 ? 0.757 -2.716 -11.921 1.00 95.50 89 PHE A O 1
ATOM 710 N N . GLU A 1 90 ? 2.279 -2.615 -13.556 1.00 95.19 90 GLU A N 1
ATOM 711 C CA . GLU A 1 90 ? 2.507 -1.174 -13.468 1.00 95.19 90 GLU A CA 1
ATOM 712 C C . GLU A 1 90 ? 1.213 -0.394 -13.708 1.00 95.19 90 GLU A C 1
ATOM 714 O O . GLU A 1 90 ? 0.964 0.609 -13.046 1.00 95.19 90 GLU A O 1
ATOM 719 N N . GLN A 1 91 ? 0.359 -0.866 -14.621 1.00 95.50 91 GLN A N 1
ATOM 720 C CA . GLN A 1 91 ? -0.933 -0.231 -14.868 1.00 95.50 91 GLN A CA 1
ATOM 721 C C . GLN A 1 91 ? -1.874 -0.419 -13.677 1.00 95.50 91 GLN A C 1
ATOM 723 O O . GLN A 1 91 ? -2.527 0.546 -13.292 1.00 95.50 91 GLN A O 1
ATOM 728 N N . LEU A 1 92 ? -1.889 -1.606 -13.057 1.00 95.19 92 LEU A N 1
ATOM 729 C CA . LEU A 1 92 ? -2.665 -1.856 -11.834 1.00 95.19 92 LEU A CA 1
ATOM 730 C C . LEU A 1 92 ? -2.195 -0.956 -10.685 1.00 95.19 92 LEU A C 1
ATOM 732 O O . LEU A 1 92 ? -3.014 -0.346 -10.002 1.00 95.19 92 LEU A O 1
ATOM 736 N N . MET A 1 93 ? -0.877 -0.828 -10.504 1.00 96.25 93 MET A N 1
ATOM 737 C CA . MET A 1 93 ? -0.286 0.098 -9.538 1.00 96.25 93 MET A CA 1
ATOM 738 C C . MET A 1 93 ? -0.755 1.532 -9.802 1.00 96.25 93 MET A C 1
ATOM 740 O O . MET A 1 93 ? -1.265 2.179 -8.889 1.00 96.25 93 MET A O 1
ATOM 744 N N . PHE A 1 94 ? -0.611 2.026 -11.035 1.00 96.50 94 PHE A N 1
ATOM 745 C CA . PHE A 1 94 ? -0.980 3.402 -11.366 1.00 96.50 94 PHE A CA 1
ATOM 746 C C . PHE A 1 94 ? -2.480 3.674 -11.238 1.00 96.50 94 PHE A C 1
ATOM 748 O O . PHE A 1 94 ? -2.856 4.766 -10.827 1.00 96.50 94 PHE A O 1
ATOM 755 N N . SER A 1 95 ? -3.346 2.689 -11.483 1.00 95.19 95 SER A N 1
ATOM 756 C CA . SER A 1 95 ? -4.783 2.825 -11.208 1.00 95.19 95 SER A CA 1
ATOM 757 C C . SER A 1 95 ? -5.088 3.154 -9.742 1.00 95.19 95 SER A C 1
ATOM 759 O O . SER A 1 95 ? -6.096 3.798 -9.463 1.00 95.19 95 SER A O 1
ATOM 761 N N . VAL A 1 96 ? -4.216 2.756 -8.810 1.00 96.12 96 VAL A N 1
ATOM 762 C CA . VAL A 1 96 ? -4.358 3.055 -7.377 1.00 96.12 96 VAL A CA 1
ATOM 763 C C . VAL A 1 96 ? -3.576 4.307 -6.970 1.00 96.12 96 VAL A C 1
ATOM 765 O O . VAL A 1 96 ? -4.036 5.073 -6.118 1.00 96.12 96 VAL A O 1
ATOM 768 N N . THR A 1 97 ? -2.390 4.528 -7.544 1.00 96.38 97 THR A N 1
ATOM 769 C CA . THR A 1 97 ? -1.484 5.605 -7.118 1.00 96.38 97 THR A CA 1
ATOM 770 C C . THR A 1 97 ? -1.721 6.931 -7.827 1.00 96.38 97 THR A C 1
ATOM 772 O O . THR A 1 97 ? -1.473 7.959 -7.207 1.00 96.38 97 THR A O 1
ATOM 775 N N . ASP A 1 98 ? -2.253 6.955 -9.052 1.00 95.38 98 ASP A N 1
ATOM 776 C CA . ASP A 1 98 ? -2.443 8.190 -9.832 1.00 95.38 98 ASP A CA 1
ATOM 777 C C . ASP A 1 98 ? -3.165 9.318 -9.065 1.00 95.38 98 ASP A C 1
ATOM 779 O O . ASP A 1 98 ? -2.736 10.469 -9.182 1.00 95.38 98 ASP A O 1
ATOM 783 N N . PRO A 1 99 ? -4.192 9.047 -8.229 1.00 93.94 99 PRO A N 1
ATOM 784 C CA . PRO A 1 99 ? -4.865 10.099 -7.467 1.00 93.94 99 PRO A CA 1
ATOM 785 C C . PRO A 1 99 ? -4.038 10.716 -6.324 1.00 93.94 99 PRO A C 1
ATOM 787 O O . PRO A 1 99 ? -4.414 11.770 -5.822 1.00 93.94 99 PRO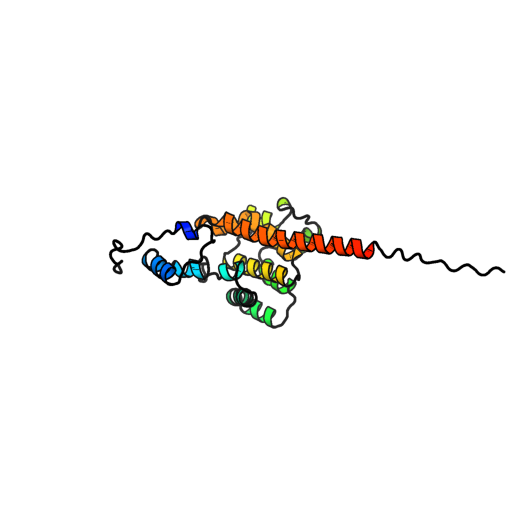 A O 1
ATOM 790 N N . ILE A 1 100 ? -2.963 10.062 -5.864 1.00 95.44 100 ILE A N 1
ATOM 791 C CA . ILE A 1 100 ? -2.080 10.547 -4.773 1.00 95.44 100 ILE A CA 1
ATOM 792 C C . ILE A 1 100 ? -0.660 10.860 -5.244 1.00 95.44 100 ILE A C 1
ATOM 794 O O . ILE A 1 100 ? 0.069 11.598 -4.588 1.00 95.44 100 ILE A O 1
ATOM 798 N N . LEU A 1 101 ? -0.257 10.284 -6.369 1.00 95.88 101 LEU A N 1
ATOM 799 C CA . LEU A 1 101 ? 1.056 10.414 -6.968 1.00 95.88 101 LEU A CA 1
ATOM 800 C C . LEU A 1 101 ? 0.893 10.310 -8.491 1.00 95.88 101 LEU A C 1
ATOM 802 O O . LEU A 1 101 ? 1.049 9.228 -9.059 1.00 95.88 101 LEU A O 1
ATOM 806 N N . PRO A 1 102 ? 0.565 11.424 -9.166 1.00 94.94 102 PRO A N 1
ATOM 807 C CA . PRO A 1 102 ? 0.349 11.425 -10.607 1.00 94.94 102 PRO A CA 1
ATOM 808 C C . PRO A 1 102 ? 1.565 10.893 -11.378 1.00 94.94 102 PRO A C 1
ATOM 810 O O . PRO A 1 102 ? 2.706 11.225 -11.044 1.00 94.94 102 PRO A O 1
ATOM 813 N N . ARG A 1 103 ? 1.340 10.139 -12.467 1.00 95.12 103 ARG A N 1
ATOM 814 C CA . ARG A 1 103 ? 2.422 9.494 -13.251 1.00 95.12 103 ARG A CA 1
ATOM 815 C C . ARG A 1 103 ? 3.566 10.418 -13.646 1.00 95.12 103 ARG A C 1
ATOM 817 O O . ARG A 1 103 ? 4.714 9.997 -13.616 1.00 95.12 103 ARG A O 1
ATOM 824 N N . HIS A 1 104 ? 3.274 11.658 -14.037 1.00 95.69 104 HIS A N 1
ATOM 825 C CA . HIS A 1 104 ? 4.320 12.599 -14.446 1.00 95.69 104 HIS A CA 1
ATOM 826 C C . HIS A 1 104 ? 5.276 12.916 -13.286 1.00 95.69 104 HIS A C 1
ATOM 828 O O . HIS A 1 104 ? 6.487 12.907 -13.484 1.00 95.69 104 HIS A O 1
ATOM 834 N N . VAL A 1 105 ? 4.746 13.082 -12.068 1.00 95.62 105 VAL A N 1
ATOM 835 C CA . VAL A 1 105 ? 5.545 13.239 -10.845 1.00 95.62 105 VAL A CA 1
ATOM 836 C C . VAL A 1 105 ? 6.294 11.945 -10.542 1.00 95.62 105 VAL A C 1
ATOM 838 O O . VAL A 1 105 ? 7.488 11.973 -10.261 1.00 95.62 105 VAL A O 1
ATOM 841 N N . PHE A 1 106 ? 5.632 10.789 -10.651 1.00 95.62 106 PHE A N 1
ATOM 842 C CA . PHE A 1 106 ? 6.296 9.500 -10.454 1.00 95.62 106 PHE A CA 1
ATOM 843 C C . PHE A 1 106 ? 7.531 9.366 -11.359 1.00 95.62 106 PHE A C 1
ATOM 845 O O . PHE A 1 106 ? 8.632 9.130 -10.866 1.00 95.62 106 PHE A O 1
ATOM 852 N N . PHE A 1 107 ? 7.377 9.562 -12.672 1.00 95.19 107 PHE A N 1
ATOM 853 C CA . PHE A 1 107 ? 8.463 9.387 -13.640 1.00 95.19 107 PHE A CA 1
ATOM 854 C C . PHE A 1 107 ? 9.553 10.456 -13.543 1.00 95.19 107 PHE A C 1
ATOM 856 O O . PHE A 1 107 ? 10.686 10.200 -13.943 1.00 95.19 107 PHE A O 1
ATOM 863 N N . GLU A 1 108 ? 9.254 11.628 -12.990 1.00 94.94 108 GLU A N 1
ATOM 864 C CA . GLU A 1 108 ? 10.267 12.649 -12.735 1.00 94.94 108 GLU A CA 1
ATOM 865 C C . GLU A 1 108 ? 11.184 12.289 -11.554 1.00 94.94 108 GLU A C 1
ATOM 867 O O . GLU A 1 108 ? 12.390 12.567 -11.600 1.00 94.94 108 GLU A O 1
ATOM 872 N N . TYR A 1 109 ? 10.624 11.699 -10.494 1.00 94.38 109 TYR A N 1
ATOM 873 C CA . TYR A 1 109 ? 11.326 11.492 -9.224 1.00 94.38 109 TYR A CA 1
ATOM 874 C C . TYR A 1 109 ? 11.860 10.071 -9.053 1.00 94.38 109 TYR A C 1
ATOM 876 O O . TYR A 1 109 ? 12.955 9.905 -8.516 1.00 94.38 109 TYR A O 1
ATOM 884 N N . PHE A 1 110 ? 11.144 9.057 -9.540 1.00 94.00 110 PHE A N 1
ATOM 885 C CA . PHE A 1 110 ? 11.541 7.656 -9.406 1.00 94.00 110 PHE A CA 1
ATOM 886 C C . PHE A 1 110 ? 12.955 7.368 -9.952 1.00 94.00 110 PHE A C 1
ATOM 888 O O . PHE A 1 110 ? 13.747 6.780 -9.218 1.00 94.00 110 PHE A O 1
ATOM 895 N N . PRO A 1 111 ? 13.367 7.845 -11.148 1.00 92.25 111 PRO A N 1
ATOM 896 C CA . PRO A 1 111 ? 14.725 7.602 -11.653 1.00 92.25 111 PRO A CA 1
ATOM 897 C C . PRO A 1 111 ? 15.836 8.265 -10.826 1.00 92.25 111 PRO A C 1
ATOM 899 O O . PRO A 1 111 ? 16.996 7.874 -10.921 1.00 92.25 111 PRO A O 1
ATOM 902 N N . LYS A 1 112 ? 15.496 9.298 -10.045 1.00 89.38 112 LYS A N 1
ATOM 903 C CA . LYS A 1 112 ? 16.428 10.056 -9.193 1.00 89.38 112 LYS A CA 1
ATOM 904 C C . LYS A 1 112 ? 16.431 9.546 -7.751 1.00 89.38 112 LYS A C 1
ATOM 906 O O . LYS A 1 112 ? 17.188 10.054 -6.921 1.00 89.38 112 LYS A O 1
ATOM 911 N N . TRP A 1 113 ? 15.542 8.610 -7.431 1.00 88.25 113 TRP A N 1
ATOM 912 C CA . TRP A 1 113 ? 15.333 8.150 -6.075 1.00 88.25 113 TRP A CA 1
ATOM 913 C C . TRP A 1 113 ? 16.449 7.197 -5.654 1.00 88.25 113 TRP A C 1
ATOM 915 O O . TRP A 1 113 ? 16.677 6.156 -6.260 1.00 88.25 113 TRP A O 1
ATOM 925 N N . ASN A 1 114 ? 17.137 7.567 -4.581 1.00 82.69 114 ASN A N 1
ATOM 926 C CA . ASN A 1 114 ? 18.236 6.822 -3.976 1.00 82.69 114 ASN A CA 1
ATOM 927 C C . ASN A 1 114 ? 17.823 6.203 -2.633 1.00 82.69 114 ASN A C 1
ATOM 929 O O . ASN A 1 114 ? 18.617 6.162 -1.698 1.00 82.69 114 ASN A O 1
ATOM 933 N N . PHE A 1 115 ? 16.567 5.768 -2.521 1.00 80.00 115 PHE A N 1
ATOM 934 C CA . PHE A 1 115 ? 15.987 5.205 -1.296 1.00 80.00 115 PHE A CA 1
ATOM 935 C C . PHE A 1 115 ? 15.822 6.197 -0.129 1.00 80.00 115 PHE A C 1
ATOM 937 O O . PHE A 1 115 ? 15.347 5.816 0.939 1.00 80.00 115 PHE A O 1
ATOM 944 N N . GLU A 1 116 ? 16.122 7.484 -0.330 1.00 79.94 116 GLU A N 1
ATOM 945 C CA . GLU A 1 116 ? 15.889 8.529 0.669 1.00 79.94 116 GLU A CA 1
ATOM 946 C C . GLU A 1 116 ? 14.414 8.946 0.724 1.00 79.94 116 GLU A C 1
ATOM 948 O O . GLU A 1 116 ? 13.800 9.293 -0.289 1.00 79.94 116 GLU A O 1
ATOM 953 N N . VAL A 1 117 ? 13.858 8.988 1.937 1.00 78.38 117 VAL A N 1
ATOM 954 C CA . VAL A 1 117 ? 12.477 9.432 2.187 1.00 78.38 117 VAL A CA 1
ATOM 955 C C . VAL A 1 117 ? 12.292 10.918 1.862 1.00 78.38 117 VAL A C 1
ATOM 957 O O . VAL A 1 117 ? 11.295 11.296 1.258 1.00 78.38 117 VAL A O 1
ATOM 960 N N . ASN A 1 118 ? 13.279 11.761 2.183 1.00 79.94 118 ASN A N 1
ATOM 961 C CA . ASN A 1 118 ? 13.201 13.221 2.009 1.00 79.94 118 ASN A CA 1
ATOM 962 C C . ASN A 1 118 ? 13.109 13.664 0.540 1.00 79.94 118 ASN A C 1
ATOM 964 O O . ASN A 1 118 ? 12.770 14.810 0.258 1.00 79.94 118 ASN A O 1
ATOM 968 N N . ARG A 1 119 ? 13.425 12.765 -0.397 1.00 81.88 119 ARG A N 1
ATOM 969 C CA . ARG A 1 119 ? 13.330 12.999 -1.844 1.00 81.88 119 ARG A CA 1
ATOM 970 C C . ARG A 1 119 ? 12.080 12.376 -2.460 1.00 81.88 119 ARG A C 1
ATOM 972 O O . ARG A 1 119 ? 11.909 12.427 -3.676 1.00 81.88 119 ARG A O 1
ATOM 979 N N . ASN A 1 120 ? 11.231 11.759 -1.642 1.00 92.19 120 ASN A N 1
ATOM 980 C CA . ASN A 1 120 ? 10.023 11.105 -2.098 1.00 92.19 120 ASN A CA 1
ATOM 981 C C . ASN A 1 120 ? 8.862 12.120 -2.160 1.00 92.19 120 ASN A C 1
ATOM 983 O O . ASN A 1 120 ? 8.443 12.631 -1.118 1.00 92.19 120 ASN A O 1
ATOM 987 N N . PRO A 1 121 ? 8.311 12.413 -3.352 1.00 93.56 121 PRO A N 1
ATOM 988 C CA . PRO A 1 121 ? 7.249 13.405 -3.510 1.00 93.56 121 PRO A CA 1
ATOM 989 C C . PRO A 1 121 ? 5.951 13.002 -2.799 1.00 93.56 121 PRO A C 1
ATOM 991 O O . PRO A 1 121 ? 5.219 13.875 -2.343 1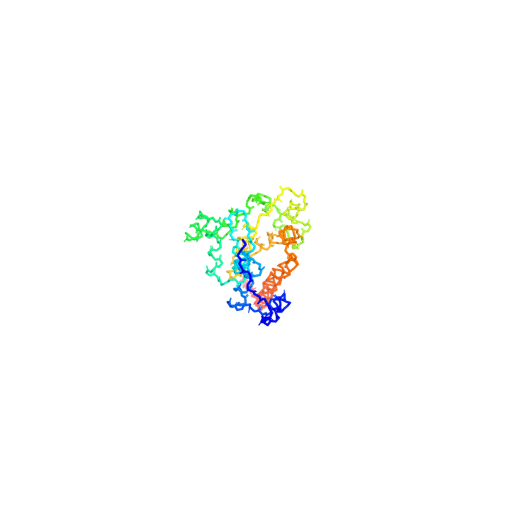.00 93.56 121 PRO A O 1
ATOM 994 N N . LEU A 1 122 ? 5.678 11.701 -2.648 1.00 94.50 122 LEU A N 1
ATOM 995 C CA . LEU A 1 122 ? 4.514 11.225 -1.904 1.00 94.50 122 LEU A CA 1
ATOM 996 C C . LEU A 1 122 ? 4.687 11.446 -0.395 1.00 94.50 122 LEU A C 1
ATOM 998 O O . LEU A 1 122 ? 3.742 11.890 0.251 1.00 94.50 122 LEU A O 1
ATOM 1002 N N . ALA A 1 123 ? 5.887 11.220 0.159 1.00 94.06 123 ALA A N 1
ATOM 1003 C CA . ALA A 1 123 ? 6.165 11.559 1.562 1.00 94.06 123 ALA A CA 1
ATOM 1004 C C . ALA A 1 123 ? 5.937 13.053 1.823 1.00 94.06 123 ALA A C 1
ATOM 1006 O O . ALA A 1 123 ? 5.265 13.416 2.786 1.00 94.06 123 ALA A O 1
ATOM 1007 N N . PHE A 1 124 ? 6.455 13.914 0.941 1.00 93.69 124 PHE A N 1
ATOM 1008 C CA . PHE A 1 124 ? 6.231 15.356 1.014 1.00 93.69 124 PHE A CA 1
ATOM 1009 C C . PHE A 1 124 ? 4.736 15.701 0.951 1.00 93.69 124 PHE A C 1
ATOM 1011 O O . PHE A 1 124 ? 4.231 16.387 1.835 1.00 93.69 124 PHE A O 1
ATOM 1018 N N . ALA A 1 125 ? 4.007 15.174 -0.037 1.00 94.31 125 ALA A N 1
ATOM 1019 C CA . ALA A 1 125 ? 2.589 15.470 -0.213 1.00 94.31 125 ALA A CA 1
ATOM 1020 C C . ALA A 1 125 ? 1.734 15.060 1.000 1.00 94.31 125 ALA A C 1
ATOM 1022 O O . ALA A 1 125 ? 0.829 15.798 1.386 1.00 94.31 125 ALA A O 1
ATOM 1023 N N . VAL A 1 126 ? 2.031 13.918 1.629 1.00 94.31 126 VAL A N 1
ATOM 1024 C CA . VAL A 1 126 ? 1.350 13.477 2.860 1.00 94.31 126 VAL A CA 1
ATOM 1025 C C . VAL A 1 126 ? 1.748 14.353 4.056 1.00 94.31 126 VAL A C 1
ATOM 1027 O O . VAL A 1 126 ? 0.898 14.731 4.868 1.00 94.31 126 VAL A O 1
ATOM 1030 N N . ASN A 1 127 ? 3.029 14.717 4.182 1.00 92.81 127 ASN A N 1
ATOM 1031 C CA . ASN A 1 127 ? 3.522 15.583 5.260 1.00 92.81 127 ASN A CA 1
ATOM 1032 C C . ASN A 1 127 ? 2.833 16.947 5.258 1.00 92.81 127 ASN A C 1
ATOM 1034 O O . ASN A 1 127 ? 2.326 17.360 6.302 1.00 92.81 127 ASN A O 1
ATOM 1038 N N . GLU A 1 128 ? 2.728 17.558 4.082 1.00 93.88 128 GLU A N 1
ATOM 1039 C CA . GLU A 1 128 ? 2.087 18.857 3.869 1.00 93.88 128 GLU A CA 1
ATOM 1040 C C . GLU A 1 128 ? 0.550 18.781 3.818 1.00 93.88 128 GLU A C 1
ATOM 1042 O O . GLU A 1 128 ? -0.116 19.801 3.659 1.00 93.88 128 GLU A O 1
ATOM 1047 N N . GLY A 1 129 ? -0.041 17.585 3.934 1.00 92.12 129 GLY A N 1
ATOM 1048 C CA . GLY A 1 129 ? -1.495 17.401 3.885 1.00 92.12 129 GLY A CA 1
ATOM 1049 C C . GLY A 1 129 ? -2.117 17.688 2.513 1.00 92.12 129 GLY A C 1
ATOM 1050 O O . GLY A 1 129 ? -3.323 17.898 2.420 1.00 92.12 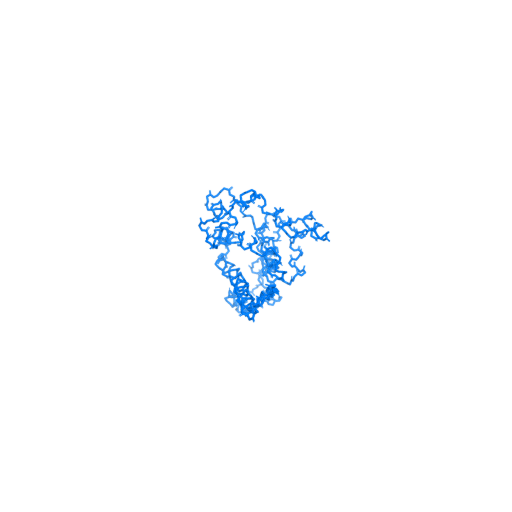129 GLY A O 1
ATOM 1051 N N . LEU A 1 130 ? -1.312 17.690 1.445 1.00 94.44 130 LEU A N 1
ATOM 1052 C CA . LEU A 1 130 ? -1.776 17.854 0.062 1.00 94.44 130 LEU A CA 1
ATOM 1053 C C . LEU A 1 130 ? -2.553 16.630 -0.425 1.00 94.44 130 LEU A C 1
ATOM 1055 O O . LEU A 1 130 ? -3.403 16.740 -1.307 1.00 94.44 130 LEU A O 1
ATOM 1059 N N . VAL A 1 131 ? -2.245 15.463 0.142 1.00 94.00 131 VAL A N 1
ATOM 1060 C CA . VAL A 1 131 ? -2.953 14.214 -0.120 1.00 94.00 131 VAL A CA 1
ATOM 1061 C C . VAL A 1 131 ? -3.277 13.510 1.191 1.00 94.00 131 VAL A C 1
ATOM 1063 O O . VAL A 1 131 ? -2.457 13.456 2.107 1.00 94.00 131 VAL A O 1
ATOM 1066 N N . THR A 1 132 ? -4.469 12.928 1.260 1.00 91.12 132 THR A N 1
ATOM 1067 C CA . THR A 1 132 ? -4.892 12.066 2.365 1.00 91.12 132 THR A CA 1
ATOM 1068 C C . THR A 1 132 ? -4.949 10.629 1.872 1.00 91.12 132 THR A C 1
ATOM 1070 O O . THR A 1 132 ? -5.477 10.347 0.792 1.00 91.12 132 THR A O 1
ATOM 1073 N N . ILE A 1 133 ? -4.389 9.714 2.656 1.00 94.25 133 ILE A N 1
ATOM 1074 C CA . ILE A 1 133 ? -4.415 8.283 2.362 1.00 94.25 133 ILE A CA 1
ATOM 1075 C C . ILE A 1 133 ? -5.523 7.665 3.199 1.00 94.25 133 ILE A C 1
ATOM 1077 O O . ILE A 1 133 ? -5.518 7.811 4.415 1.00 94.25 133 ILE A O 1
ATOM 1081 N N . THR A 1 134 ? -6.473 6.991 2.553 1.00 92.06 134 THR A N 1
ATOM 1082 C CA . THR A 1 134 ? -7.521 6.248 3.261 1.00 92.06 134 THR A CA 1
ATOM 1083 C C . THR A 1 134 ? -7.033 4.851 3.632 1.00 92.06 134 THR A C 1
ATOM 1085 O O . THR A 1 134 ? -6.092 4.327 3.021 1.00 92.06 134 THR A O 1
ATOM 1088 N N . MET A 1 135 ? -7.691 4.222 4.609 1.00 89.56 135 MET A N 1
ATOM 1089 C CA . MET A 1 135 ? -7.377 2.852 5.024 1.00 89.56 135 MET A CA 1
ATOM 1090 C C . MET A 1 135 ? -7.535 1.863 3.862 1.00 89.56 135 MET A C 1
ATOM 1092 O O . MET A 1 135 ? -6.704 0.970 3.689 1.00 89.56 135 MET A O 1
ATOM 1096 N N . GLU A 1 136 ? -8.552 2.045 3.018 1.00 90.00 136 GLU A N 1
ATOM 1097 C CA . GLU A 1 136 ? -8.801 1.197 1.849 1.00 90.00 136 GLU A CA 1
ATOM 1098 C C . GLU A 1 136 ? -7.663 1.296 0.839 1.00 90.00 136 GLU A C 1
ATOM 1100 O O . GLU A 1 136 ? -7.122 0.276 0.407 1.00 90.00 136 GLU A O 1
ATOM 1105 N N . ARG A 1 137 ? -7.249 2.529 0.509 1.00 93.44 137 ARG A N 1
ATOM 1106 C CA . ARG A 1 137 ? -6.150 2.759 -0.431 1.00 93.44 137 ARG A CA 1
ATOM 1107 C C . ARG A 1 137 ? -4.832 2.221 0.118 1.00 93.44 137 ARG A C 1
ATOM 1109 O O . ARG A 1 137 ? -4.080 1.588 -0.617 1.00 93.44 137 ARG A O 1
ATOM 1116 N N . PHE A 1 138 ? -4.556 2.435 1.402 1.00 95.38 138 PHE A N 1
ATOM 1117 C CA . PHE A 1 138 ? -3.371 1.870 2.041 1.00 95.38 138 PHE A CA 1
ATOM 1118 C C . PHE A 1 138 ? -3.378 0.337 1.983 1.00 95.38 138 PHE A C 1
ATOM 1120 O O . PHE A 1 138 ? -2.382 -0.272 1.599 1.00 95.38 138 PHE A O 1
ATOM 1127 N N . THR A 1 139 ? -4.520 -0.285 2.280 1.00 93.44 139 THR A N 1
ATOM 1128 C CA . THR A 1 139 ? -4.691 -1.744 2.278 1.00 93.44 139 THR A CA 1
ATOM 1129 C C . THR A 1 139 ? -4.420 -2.356 0.901 1.00 93.44 139 THR A C 1
ATOM 1131 O O . THR A 1 139 ? -3.645 -3.311 0.796 1.00 93.44 139 THR A O 1
ATOM 1134 N N . VAL A 1 140 ? -4.979 -1.790 -0.176 1.00 94.88 140 VAL A N 1
ATOM 1135 C CA . VAL A 1 140 ? -4.703 -2.288 -1.536 1.00 94.88 140 VAL A CA 1
ATOM 1136 C C . VAL A 1 140 ? -3.253 -2.023 -1.964 1.00 94.88 140 VAL A C 1
ATOM 1138 O O . VAL A 1 140 ? -2.659 -2.868 -2.633 1.00 94.88 140 VAL A O 1
ATOM 1141 N N . LEU A 1 141 ? -2.633 -0.916 -1.535 1.00 97.12 141 LEU A N 1
ATOM 1142 C CA . LEU A 1 141 ? -1.219 -0.637 -1.821 1.00 97.12 141 LEU A CA 1
ATOM 1143 C C . LEU A 1 141 ? -0.285 -1.616 -1.104 1.00 97.12 141 LEU A C 1
ATOM 1145 O O . LEU A 1 141 ? 0.689 -2.061 -1.708 1.00 97.12 141 LEU A O 1
ATOM 1149 N N . VAL A 1 142 ? -0.607 -2.024 0.127 1.00 96.56 142 VAL A N 1
ATOM 1150 C CA . VAL A 1 142 ? 0.106 -3.101 0.833 1.00 96.56 142 VAL A CA 1
ATOM 1151 C C . VAL A 1 142 ? -0.035 -4.432 0.089 1.00 96.56 142 VAL A C 1
ATOM 1153 O O . VAL A 1 142 ? 0.963 -5.132 -0.102 1.00 96.56 142 VAL A O 1
ATOM 1156 N N . ALA A 1 143 ? -1.242 -4.770 -0.377 1.00 95.69 143 ALA A N 1
ATOM 1157 C CA . ALA A 1 143 ? -1.471 -5.993 -1.146 1.00 95.69 143 ALA A CA 1
ATOM 1158 C C . ALA A 1 143 ? -0.669 -5.992 -2.459 1.00 95.69 143 ALA A C 1
ATOM 1160 O O . ALA A 1 143 ? 0.046 -6.952 -2.748 1.00 95.69 143 ALA A O 1
ATOM 1161 N N . LEU A 1 144 ? -0.715 -4.894 -3.223 1.00 96.88 144 LEU A N 1
ATOM 1162 C CA . LEU A 1 144 ? 0.092 -4.722 -4.434 1.00 96.88 144 LEU A CA 1
ATOM 1163 C C . LEU A 1 144 ? 1.591 -4.785 -4.119 1.00 96.88 144 LEU A C 1
ATOM 1165 O O . LEU A 1 144 ? 2.335 -5.475 -4.810 1.00 96.88 144 LEU A O 1
ATOM 1169 N N . PHE A 1 145 ? 2.050 -4.149 -3.043 1.00 97.50 145 PHE A N 1
ATOM 1170 C CA . PHE A 1 145 ? 3.458 -4.178 -2.659 1.00 97.50 145 PHE A CA 1
ATOM 1171 C C . PHE A 1 145 ? 3.939 -5.608 -2.404 1.00 97.50 145 PHE A C 1
ATOM 1173 O O . PHE A 1 145 ? 4.933 -6.041 -2.989 1.00 97.50 145 PHE A O 1
ATOM 1180 N N . ARG A 1 146 ? 3.202 -6.396 -1.620 1.00 95.25 146 ARG A N 1
ATOM 1181 C CA . ARG A 1 146 ? 3.566 -7.800 -1.388 1.00 95.25 146 ARG A CA 1
ATOM 1182 C C . ARG A 1 146 ? 3.459 -8.658 -2.647 1.00 95.25 146 ARG A C 1
ATOM 1184 O O . ARG A 1 146 ? 4.323 -9.503 -2.868 1.00 95.25 146 ARG A O 1
ATOM 1191 N N . LEU A 1 147 ? 2.464 -8.431 -3.506 1.00 94.88 147 LEU A N 1
ATOM 1192 C CA . LEU A 1 147 ? 2.380 -9.113 -4.804 1.00 94.88 147 LEU A CA 1
ATOM 1193 C C . LEU A 1 147 ? 3.582 -8.778 -5.706 1.00 94.88 147 LEU A C 1
ATOM 1195 O O . LEU A 1 147 ? 4.091 -9.668 -6.392 1.00 94.88 147 LEU A O 1
ATOM 1199 N N . SER A 1 148 ? 4.078 -7.537 -5.670 1.00 96.50 148 SER A N 1
ATOM 1200 C CA . SER A 1 148 ? 5.284 -7.118 -6.401 1.00 96.50 148 SER A CA 1
ATOM 1201 C C . SER A 1 148 ? 6.545 -7.813 -5.877 1.00 96.50 148 SER A C 1
ATOM 1203 O O . SER A 1 148 ? 7.386 -8.238 -6.664 1.00 96.50 148 SER A O 1
ATOM 1205 N N . ILE A 1 149 ? 6.641 -8.025 -4.558 1.00 94.06 149 ILE A N 1
ATOM 1206 C CA . ILE A 1 149 ? 7.736 -8.777 -3.928 1.00 94.06 149 ILE A CA 1
ATOM 1207 C C . ILE A 1 149 ? 7.709 -10.239 -4.378 1.00 94.06 149 ILE A C 1
ATOM 1209 O O . ILE A 1 149 ? 8.721 -10.760 -4.838 1.00 94.06 149 ILE A O 1
ATOM 1213 N N . LEU A 1 150 ? 6.548 -10.892 -4.279 1.00 91.12 150 LEU A N 1
ATOM 1214 C CA . LEU A 1 150 ? 6.406 -12.316 -4.597 1.00 91.12 150 LEU A CA 1
ATOM 1215 C C . LEU A 1 150 ? 6.627 -12.628 -6.078 1.00 91.12 150 LEU A C 1
ATOM 1217 O O . LEU A 1 150 ? 7.141 -13.691 -6.413 1.00 91.12 150 LEU A O 1
ATOM 1221 N N . SER A 1 151 ? 6.209 -11.724 -6.964 1.00 91.62 151 SER A N 1
ATOM 1222 C CA . SER A 1 151 ? 6.379 -11.891 -8.411 1.00 91.62 151 SER A CA 1
ATOM 1223 C C . SER A 1 151 ? 7.714 -11.354 -8.932 1.00 91.62 151 SER A C 1
ATOM 1225 O O . SER A 1 151 ? 8.111 -11.697 -10.042 1.00 91.62 151 SER A O 1
ATOM 1227 N N . GLY A 1 152 ? 8.386 -10.488 -8.168 1.00 90.56 152 GLY A N 1
ATOM 1228 C CA . GLY A 1 152 ? 9.536 -9.706 -8.624 1.00 90.56 152 GLY A CA 1
ATOM 1229 C C . GLY A 1 152 ? 9.189 -8.603 -9.635 1.00 90.56 152 GLY A C 1
ATOM 1230 O O . GLY A 1 152 ? 10.089 -7.912 -10.110 1.00 90.56 152 GLY A O 1
ATOM 1231 N N . ILE A 1 153 ? 7.909 -8.414 -9.978 1.00 93.62 153 ILE A N 1
ATOM 1232 C CA . ILE A 1 153 ? 7.462 -7.459 -11.000 1.00 93.62 153 ILE A CA 1
ATOM 1233 C C . ILE A 1 153 ? 7.219 -6.098 -10.355 1.00 93.62 153 ILE A C 1
ATOM 1235 O O . ILE A 1 153 ? 6.516 -6.008 -9.355 1.00 93.62 153 ILE A O 1
ATOM 1239 N N . ALA A 1 154 ? 7.776 -5.036 -10.946 1.00 93.31 154 ALA A N 1
ATOM 1240 C CA . ALA A 1 154 ? 7.599 -3.645 -10.515 1.00 93.31 154 ALA A CA 1
ATOM 1241 C C . ALA A 1 154 ? 7.910 -3.373 -9.026 1.00 93.31 154 ALA A C 1
ATOM 1243 O O . ALA A 1 154 ? 7.533 -2.325 -8.497 1.00 93.31 154 ALA A O 1
ATOM 1244 N N . TYR A 1 155 ? 8.638 -4.272 -8.351 1.00 94.81 155 TYR A N 1
ATOM 1245 C CA . TYR A 1 155 ? 8.998 -4.116 -6.943 1.00 94.81 155 TYR A CA 1
ATOM 1246 C C . TYR A 1 155 ? 9.674 -2.768 -6.647 1.00 94.81 155 TYR A C 1
ATOM 1248 O O . TYR A 1 155 ? 9.209 -2.091 -5.733 1.00 94.81 155 TYR A O 1
ATOM 1256 N N . PRO A 1 156 ? 10.677 -2.296 -7.420 1.00 94.38 156 PRO A N 1
ATOM 1257 C CA . PRO A 1 156 ? 11.287 -0.992 -7.158 1.00 94.38 156 PRO A CA 1
ATOM 1258 C C . PRO A 1 156 ? 10.283 0.171 -7.196 1.00 94.38 156 PRO A C 1
ATOM 1260 O O . PRO A 1 156 ? 10.392 1.110 -6.412 1.00 94.38 156 PRO A O 1
ATOM 1263 N N . MET A 1 157 ? 9.280 0.102 -8.080 1.00 95.75 157 MET A N 1
ATOM 1264 C CA . MET A 1 157 ? 8.242 1.131 -8.198 1.00 95.75 157 MET A CA 1
ATOM 1265 C C . MET A 1 157 ? 7.310 1.112 -6.985 1.00 95.75 157 MET A C 1
ATOM 1267 O O . MET A 1 157 ? 7.016 2.163 -6.414 1.00 95.75 157 MET A O 1
ATOM 1271 N N . MET A 1 158 ? 6.889 -0.077 -6.549 1.00 97.00 158 MET A N 1
ATOM 1272 C CA . MET A 1 158 ? 6.089 -0.211 -5.332 1.00 97.00 158 MET A CA 1
ATOM 1273 C C . MET A 1 158 ? 6.883 0.170 -4.081 1.00 97.00 158 MET A C 1
ATOM 1275 O O . MET A 1 158 ? 6.331 0.794 -3.182 1.00 97.00 158 MET A O 1
ATOM 1279 N N . ASP A 1 159 ? 8.174 -0.143 -4.027 1.00 95.38 159 ASP A N 1
ATOM 1280 C CA . ASP A 1 159 ? 9.067 0.240 -2.935 1.00 95.38 159 ASP A CA 1
ATOM 1281 C C . ASP A 1 159 ? 9.210 1.769 -2.820 1.00 95.38 159 ASP A C 1
ATOM 1283 O O . ASP A 1 159 ? 9.158 2.335 -1.723 1.00 95.38 159 ASP A O 1
ATOM 1287 N N . PHE A 1 160 ? 9.290 2.465 -3.958 1.00 96.00 160 PHE A N 1
ATOM 1288 C CA . PHE A 1 160 ? 9.229 3.927 -4.001 1.00 96.00 160 PHE A CA 1
ATOM 1289 C C . PHE A 1 160 ? 7.921 4.457 -3.411 1.00 96.00 160 PHE A C 1
ATOM 1291 O O . PHE A 1 160 ? 7.946 5.338 -2.550 1.00 96.00 160 PHE A O 1
ATOM 1298 N N . VAL A 1 161 ? 6.778 3.901 -3.814 1.00 96.62 161 VAL A N 1
ATOM 1299 C CA . VAL A 1 161 ? 5.467 4.306 -3.282 1.00 96.62 161 VAL A CA 1
ATOM 1300 C C . VAL A 1 161 ? 5.388 4.040 -1.777 1.00 96.62 161 VAL A C 1
ATOM 1302 O O . VAL A 1 161 ? 5.080 4.948 -1.003 1.00 96.62 161 VAL A O 1
ATOM 1305 N N . MET A 1 162 ? 5.724 2.826 -1.339 1.00 96.12 162 MET A N 1
ATOM 1306 C CA . MET A 1 162 ? 5.654 2.437 0.068 1.00 96.12 162 MET A CA 1
ATOM 1307 C C . MET A 1 162 ? 6.600 3.260 0.934 1.00 96.12 162 MET A C 1
ATOM 1309 O O . MET A 1 162 ? 6.199 3.693 2.008 1.00 96.12 162 MET A O 1
ATOM 1313 N N . THR A 1 163 ? 7.812 3.569 0.471 1.00 94.12 163 THR A N 1
ATOM 1314 C CA . THR A 1 163 ? 8.724 4.453 1.215 1.00 94.12 163 THR A CA 1
ATOM 1315 C C . THR A 1 163 ? 8.097 5.826 1.477 1.00 94.12 163 THR A C 1
ATOM 1317 O O . THR A 1 163 ? 8.271 6.375 2.564 1.00 94.12 163 THR A O 1
ATOM 1320 N N . GLY A 1 164 ? 7.320 6.351 0.524 1.00 94.00 164 GLY A N 1
ATOM 1321 C CA . GLY A 1 164 ? 6.558 7.584 0.712 1.00 94.00 164 GLY A CA 1
ATOM 1322 C C . GLY A 1 164 ? 5.494 7.470 1.809 1.00 94.00 164 GLY A C 1
ATOM 1323 O O . GLY A 1 164 ? 5.386 8.332 2.680 1.00 94.00 164 GLY A O 1
ATOM 1324 N N . LEU A 1 165 ? 4.736 6.372 1.797 1.00 94.31 165 LEU A N 1
ATOM 1325 C CA . LEU A 1 165 ? 3.622 6.129 2.723 1.00 94.31 165 LEU A CA 1
ATOM 1326 C C . LEU A 1 165 ? 4.075 5.805 4.152 1.00 94.31 165 LEU A C 1
ATOM 1328 O O . LEU A 1 165 ? 3.476 6.282 5.116 1.00 94.31 165 LEU A O 1
ATOM 1332 N N . LEU A 1 166 ? 5.140 5.014 4.305 1.00 93.19 166 LEU A N 1
ATOM 1333 C CA . LEU A 1 166 ? 5.635 4.549 5.607 1.00 93.19 166 LEU A CA 1
ATOM 1334 C C . LEU A 1 166 ? 6.208 5.678 6.481 1.00 93.19 166 LEU A C 1
ATOM 1336 O O . LEU A 1 166 ? 6.449 5.464 7.670 1.00 93.19 166 LEU A O 1
ATOM 1340 N N . HIS A 1 167 ? 6.434 6.869 5.918 1.00 88.56 167 HIS A N 1
ATOM 1341 C CA . HIS A 1 167 ? 6.953 8.012 6.666 1.00 88.56 167 HIS A CA 1
ATOM 1342 C C . HIS A 1 167 ? 5.921 8.619 7.623 1.00 88.56 167 HIS A C 1
ATOM 1344 O O . HIS A 1 167 ? 6.227 8.823 8.794 1.00 88.56 167 HIS A O 1
ATOM 1350 N N . LYS A 1 168 ? 4.711 8.902 7.125 1.00 91.00 168 LYS A N 1
ATOM 1351 C CA . LYS A 1 168 ? 3.658 9.596 7.884 1.00 91.00 168 LYS A CA 1
ATOM 1352 C C . LYS A 1 168 ? 2.280 8.961 7.727 1.00 91.00 168 LYS A C 1
ATOM 1354 O O . LYS A 1 168 ? 1.598 8.805 8.729 1.00 91.00 168 LYS A O 1
ATOM 1359 N N . ALA A 1 169 ? 1.902 8.511 6.526 1.00 92.81 169 ALA A N 1
ATOM 1360 C CA . ALA A 1 169 ? 0.562 7.967 6.285 1.00 92.81 169 ALA A CA 1
ATOM 1361 C C . ALA A 1 169 ? 0.229 6.784 7.209 1.00 92.81 169 ALA A C 1
ATOM 1363 O O . ALA A 1 169 ? -0.905 6.653 7.647 1.00 92.81 169 ALA A O 1
ATOM 1364 N N . VAL A 1 170 ? 1.216 5.944 7.544 1.00 92.69 170 VAL A N 1
ATOM 1365 C CA . VAL A 1 170 ? 1.028 4.862 8.525 1.00 92.69 170 VAL A CA 1
ATOM 1366 C C . VAL A 1 170 ? 0.705 5.396 9.921 1.00 92.69 170 VAL A C 1
ATOM 1368 O O . VAL A 1 170 ? -0.155 4.848 10.593 1.00 92.69 170 VAL A O 1
ATOM 1371 N N . TYR A 1 171 ? 1.358 6.461 10.372 1.00 92.81 171 TYR A N 1
ATOM 1372 C CA . TYR A 1 171 ? 1.053 7.046 11.678 1.00 92.81 171 TYR A CA 1
ATOM 1373 C C . TYR A 1 171 ? -0.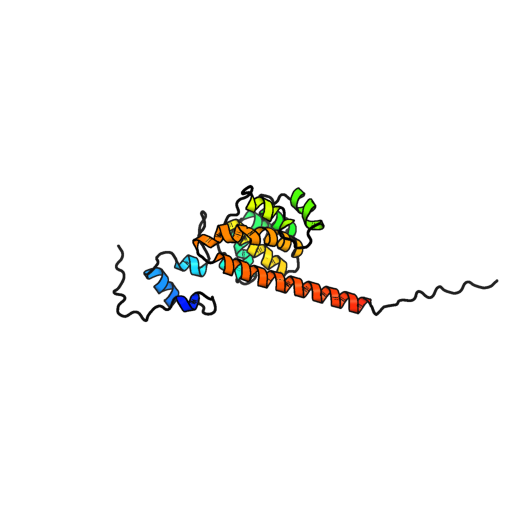341 7.670 11.673 1.00 92.81 171 TYR A C 1
ATOM 1375 O O . TYR A 1 171 ? -1.177 7.294 12.492 1.00 92.81 171 TYR A O 1
ATOM 1383 N N . ASP A 1 172 ? -0.646 8.478 10.653 1.00 91.56 172 ASP A N 1
ATOM 1384 C CA . ASP A 1 172 ? -1.970 9.086 10.479 1.00 91.56 172 ASP A CA 1
ATOM 1385 C C . 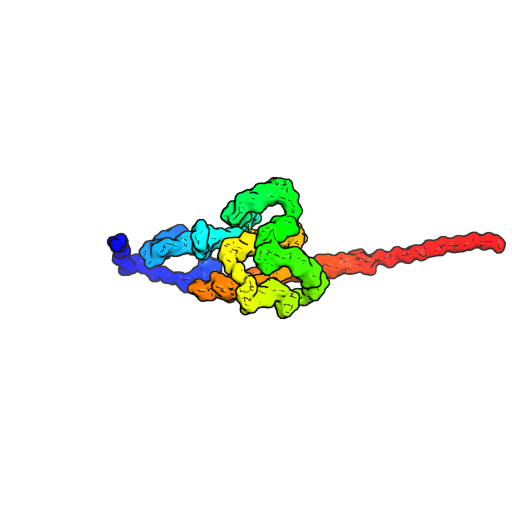ASP A 1 172 ? -3.098 8.031 10.480 1.00 91.56 172 ASP A C 1
ATOM 1387 O O . ASP A 1 172 ? -4.168 8.258 11.043 1.00 91.56 172 ASP A O 1
ATOM 1391 N N . LEU A 1 173 ? -2.854 6.859 9.878 1.00 89.25 173 LEU A N 1
ATOM 1392 C CA . LEU A 1 173 ? -3.836 5.781 9.748 1.00 89.25 173 LEU A CA 1
ATOM 1393 C C . LEU A 1 173 ? -3.921 4.822 10.930 1.00 89.25 173 LEU A C 1
ATOM 1395 O O . LEU A 1 173 ? -4.914 4.115 11.016 1.00 89.25 173 LEU A O 1
ATOM 1399 N N . PHE A 1 174 ? -2.905 4.703 11.781 1.00 86.81 174 PHE A N 1
ATOM 1400 C CA . PHE A 1 174 ? -2.846 3.612 12.764 1.00 86.81 174 PHE A CA 1
ATOM 1401 C C . PHE A 1 174 ? -2.564 4.074 14.196 1.00 86.81 174 PHE A C 1
ATOM 1403 O O . PHE A 1 174 ? -2.712 3.274 15.127 1.00 86.81 174 PHE A O 1
ATOM 1410 N N . ASP A 1 175 ? -2.219 5.346 14.403 1.00 86.69 175 ASP A N 1
ATOM 1411 C CA . ASP A 1 175 ? -2.056 5.937 15.735 1.00 86.69 175 ASP A CA 1
ATOM 1412 C C . ASP A 1 175 ? -3.326 5.862 16.598 1.00 86.69 175 ASP A C 1
ATOM 1414 O O . ASP A 1 175 ? -3.187 5.547 17.782 1.00 86.69 175 ASP A O 1
ATOM 1418 N N . PRO A 1 176 ? -4.560 6.029 16.065 1.00 84.31 176 PRO A N 1
ATOM 1419 C CA . PRO A 1 176 ? -5.776 5.868 16.871 1.00 84.31 176 PRO A CA 1
ATOM 1420 C C . PRO A 1 176 ? -5.917 4.484 17.520 1.00 84.31 176 PRO A C 1
ATOM 1422 O O . PRO A 1 176 ? -6.593 4.344 18.536 1.00 84.31 176 PRO A O 1
ATOM 1425 N N . TRP A 1 177 ? -5.264 3.468 16.950 1.00 76.12 177 TRP A N 1
ATOM 1426 C CA . TRP A 1 177 ? -5.244 2.097 17.459 1.00 76.12 177 TRP A CA 1
ATOM 1427 C C . TRP A 1 177 ? -3.947 1.755 18.208 1.00 76.12 177 TRP A C 1
ATOM 1429 O O . TRP A 1 177 ? -3.821 0.647 18.720 1.00 76.12 177 TRP A O 1
ATOM 1439 N N . GLY A 1 178 ? -2.968 2.666 18.264 1.00 78.75 178 GLY A N 1
ATOM 1440 C CA . GLY A 1 178 ? -1.677 2.442 18.924 1.00 78.75 178 GLY A CA 1
ATOM 1441 C C . GLY A 1 178 ? -0.758 1.429 18.227 1.00 78.75 178 GLY A C 1
ATOM 1442 O O . GLY A 1 178 ? 0.231 1.004 18.818 1.00 78.75 178 GLY A O 1
ATOM 1443 N N . ILE A 1 179 ? -1.052 1.040 16.979 1.00 81.88 179 ILE A N 1
ATOM 1444 C CA . ILE A 1 179 ? -0.326 -0.028 16.260 1.00 81.88 179 ILE A CA 1
ATOM 1445 C C . ILE A 1 179 ? 0.560 0.470 15.111 1.00 81.88 179 ILE A C 1
ATOM 1447 O O . ILE A 1 179 ? 1.229 -0.338 14.465 1.00 81.88 179 ILE A O 1
ATOM 1451 N N . ALA A 1 180 ? 0.613 1.781 14.853 1.00 86.44 180 ALA A N 1
ATOM 1452 C CA . ALA A 1 180 ? 1.332 2.350 13.706 1.00 86.44 180 ALA A CA 1
ATOM 1453 C C . ALA A 1 180 ? 2.789 1.892 13.605 1.00 86.44 180 ALA A C 1
ATOM 1455 O O . ALA A 1 180 ? 3.249 1.473 12.541 1.00 86.44 180 ALA A O 1
ATOM 1456 N N . ARG A 1 181 ? 3.514 1.903 14.730 1.00 86.88 181 ARG A N 1
ATOM 1457 C CA . ARG A 1 181 ? 4.910 1.455 14.771 1.00 86.88 181 ARG A CA 1
ATOM 1458 C C . ARG A 1 181 ? 5.053 -0.015 14.373 1.00 86.88 181 ARG A C 1
ATOM 1460 O O . ARG A 1 181 ? 5.976 -0.333 13.633 1.00 86.88 181 ARG A O 1
ATOM 1467 N N . HIS A 1 182 ? 4.164 -0.890 14.839 1.00 84.69 182 HIS A N 1
ATOM 1468 C CA . HIS A 1 182 ? 4.219 -2.319 14.524 1.00 84.69 182 HIS A CA 1
ATOM 1469 C C . HIS A 1 182 ? 3.957 -2.568 13.037 1.00 84.69 182 HIS A C 1
ATOM 1471 O O . HIS A 1 182 ? 4.732 -3.273 12.393 1.00 84.69 182 HIS A O 1
ATOM 1477 N N . VAL A 1 183 ? 2.936 -1.914 12.473 1.00 86.69 183 VAL A N 1
ATOM 1478 C CA . VAL A 1 183 ? 2.623 -1.997 11.036 1.00 86.69 183 VAL A CA 1
ATOM 1479 C C . VAL A 1 183 ? 3.798 -1.497 10.196 1.00 86.69 183 VAL A C 1
ATOM 1481 O O . VAL A 1 183 ? 4.206 -2.168 9.246 1.00 86.69 183 VAL A O 1
ATOM 1484 N N . LYS A 1 184 ? 4.383 -0.351 10.568 1.00 91.44 184 LYS A N 1
ATOM 1485 C CA . LYS A 1 184 ? 5.557 0.201 9.885 1.00 91.44 184 LYS A CA 1
ATOM 1486 C C . LYS A 1 184 ? 6.727 -0.780 9.913 1.00 91.44 184 LYS A C 1
ATOM 1488 O O . LYS A 1 184 ? 7.223 -1.146 8.854 1.00 91.44 184 LYS A O 1
ATOM 1493 N N . VAL A 1 185 ? 7.135 -1.224 11.103 1.00 87.81 185 VAL A N 1
ATOM 1494 C CA . VAL A 1 185 ? 8.288 -2.121 11.280 1.00 87.81 185 VAL A CA 1
ATOM 1495 C C . VAL A 1 185 ? 8.098 -3.415 10.494 1.00 87.81 185 VAL A C 1
ATOM 1497 O O . VAL A 1 185 ? 9.018 -3.853 9.813 1.00 87.81 185 VAL A O 1
ATOM 1500 N N . TYR A 1 186 ? 6.900 -4.000 10.524 1.00 87.94 186 TYR A N 1
ATOM 1501 C CA . TYR A 1 186 ? 6.597 -5.203 9.753 1.00 87.94 186 TYR A CA 1
ATOM 1502 C C . TYR A 1 186 ? 6.793 -4.995 8.243 1.00 87.94 186 TYR A C 1
ATOM 1504 O O . TYR A 1 186 ? 7.458 -5.794 7.579 1.00 87.94 186 TYR A O 1
ATOM 1512 N N . LEU A 1 187 ? 6.260 -3.899 7.696 1.00 91.81 187 LEU A N 1
ATOM 1513 C CA . LEU A 1 187 ? 6.409 -3.572 6.276 1.00 91.81 187 LEU A CA 1
ATOM 1514 C C . LEU A 1 187 ? 7.865 -3.258 5.901 1.00 91.81 187 LEU A C 1
ATOM 1516 O O . LEU A 1 187 ? 8.299 -3.631 4.810 1.00 91.81 187 LEU A O 1
ATOM 1520 N N . GLU A 1 188 ? 8.628 -2.625 6.795 1.00 91.19 188 GLU A N 1
ATOM 1521 C CA . GLU A 1 188 ? 10.064 -2.382 6.612 1.00 91.19 188 GLU A CA 1
ATOM 1522 C C . GLU A 1 188 ? 10.865 -3.689 6.606 1.00 91.19 188 GLU A C 1
ATOM 1524 O O . GLU A 1 188 ? 11.682 -3.874 5.711 1.00 91.19 188 GLU A O 1
ATOM 1529 N N . ILE A 1 189 ? 10.575 -4.637 7.505 1.00 86.94 189 ILE A N 1
ATOM 1530 C CA . ILE A 1 189 ? 11.222 -5.963 7.525 1.00 86.94 189 ILE A CA 1
ATOM 1531 C C . ILE A 1 189 ? 11.018 -6.690 6.191 1.00 86.94 189 ILE A C 1
ATOM 1533 O O . ILE A 1 189 ? 11.975 -7.199 5.605 1.00 86.94 189 ILE A O 1
ATOM 1537 N N . ILE A 1 190 ? 9.781 -6.720 5.683 1.00 88.19 190 ILE A N 1
ATOM 1538 C CA . ILE A 1 190 ? 9.479 -7.371 4.399 1.00 88.19 190 ILE A CA 1
ATOM 1539 C C . ILE A 1 190 ? 10.210 -6.664 3.252 1.00 88.19 190 ILE A C 1
ATOM 1541 O O . ILE A 1 190 ? 10.799 -7.318 2.386 1.00 88.19 190 ILE A O 1
ATOM 1545 N N . ARG A 1 191 ? 10.169 -5.327 3.233 1.00 90.69 191 ARG A N 1
ATOM 1546 C CA . ARG A 1 191 ? 10.836 -4.509 2.218 1.00 90.69 191 ARG A CA 1
ATOM 1547 C C . ARG A 1 191 ? 12.335 -4.775 2.196 1.00 90.69 191 ARG A C 1
ATOM 1549 O O . ARG A 1 191 ? 12.880 -5.070 1.135 1.00 90.69 191 ARG A O 1
ATOM 1556 N N . ASP A 1 192 ? 12.984 -4.667 3.346 1.00 88.44 192 ASP A N 1
ATOM 1557 C CA . ASP A 1 192 ? 14.437 -4.711 3.461 1.00 88.44 192 ASP A CA 1
ATOM 1558 C C . ASP A 1 192 ? 14.958 -6.128 3.174 1.00 88.44 192 ASP A C 1
ATOM 1560 O O . ASP A 1 192 ? 15.941 -6.277 2.446 1.00 88.44 192 ASP A O 1
ATOM 1564 N N . GLY A 1 193 ? 14.215 -7.168 3.574 1.00 85.62 193 GLY A N 1
ATOM 1565 C CA . GLY A 1 193 ? 14.506 -8.550 3.180 1.00 85.62 193 GLY A CA 1
ATOM 1566 C C . GLY A 1 193 ? 14.546 -8.754 1.657 1.00 85.62 193 GLY A C 1
ATOM 1567 O O . GLY A 1 193 ? 15.437 -9.440 1.146 1.00 85.62 193 GLY A O 1
ATOM 1568 N N . GLN A 1 194 ? 13.641 -8.111 0.909 1.00 88.38 194 GLN A N 1
ATOM 1569 C CA . GLN A 1 194 ? 13.655 -8.167 -0.557 1.00 88.38 194 GLN A CA 1
ATOM 1570 C C . GLN A 1 194 ? 14.797 -7.337 -1.166 1.00 88.38 194 GLN A C 1
ATOM 1572 O O . GLN A 1 194 ? 15.434 -7.790 -2.121 1.00 88.38 194 GLN A O 1
ATOM 1577 N N . ARG A 1 195 ? 15.111 -6.156 -0.611 1.00 85.88 195 ARG A N 1
ATOM 1578 C CA . ARG A 1 195 ? 16.266 -5.348 -1.055 1.00 85.88 195 ARG A CA 1
ATOM 1579 C C . ARG A 1 195 ? 17.573 -6.123 -0.930 1.00 85.88 195 ARG A C 1
ATOM 1581 O O . ARG A 1 195 ? 18.361 -6.152 -1.875 1.00 85.88 195 ARG A O 1
ATOM 1588 N N . GLU A 1 196 ? 17.778 -6.792 0.201 1.00 87.00 196 GLU A N 1
ATOM 1589 C CA . GLU A 1 196 ? 18.951 -7.638 0.424 1.00 87.00 196 GLU A CA 1
ATOM 1590 C C . GLU A 1 196 ? 19.022 -8.809 -0.559 1.00 87.00 196 GLU A C 1
ATOM 1592 O O . GLU A 1 196 ? 20.094 -9.114 -1.084 1.00 87.00 196 GLU A O 1
ATOM 1597 N N . ALA A 1 197 ? 17.892 -9.469 -0.834 1.00 82.06 197 ALA A N 1
ATOM 1598 C CA . ALA A 1 197 ? 17.838 -10.561 -1.801 1.00 82.06 197 ALA A CA 1
ATOM 1599 C C . ALA A 1 197 ? 18.246 -10.098 -3.211 1.00 82.06 197 ALA A C 1
ATOM 1601 O O . ALA A 1 197 ? 19.034 -10.777 -3.873 1.00 82.06 197 ALA A O 1
ATOM 1602 N N . MET A 1 198 ? 17.779 -8.922 -3.645 1.00 81.00 198 MET A N 1
ATOM 1603 C CA . MET A 1 198 ? 18.179 -8.337 -4.929 1.00 81.00 198 MET A CA 1
ATOM 1604 C C . MET A 1 198 ? 19.661 -7.947 -4.962 1.00 81.00 198 MET A C 1
ATOM 1606 O O . MET A 1 198 ? 20.329 -8.213 -5.960 1.00 81.00 198 MET A O 1
ATOM 1610 N N . ALA A 1 199 ? 20.185 -7.348 -3.887 1.00 82.88 199 ALA A N 1
ATOM 1611 C CA . ALA A 1 199 ? 21.600 -6.982 -3.795 1.00 82.88 199 ALA A CA 1
ATOM 1612 C C . ALA A 1 199 ? 22.503 -8.219 -3.934 1.00 82.88 199 ALA A C 1
ATOM 1614 O O . ALA A 1 199 ? 23.396 -8.238 -4.779 1.00 82.88 199 ALA A O 1
ATOM 1615 N N . ARG A 1 200 ? 22.188 -9.300 -3.202 1.00 82.00 200 ARG A N 1
ATOM 1616 C CA . ARG A 1 200 ? 22.898 -10.586 -3.318 1.00 82.00 200 ARG A CA 1
ATOM 1617 C C . ARG A 1 200 ? 22.816 -11.172 -4.729 1.00 82.00 200 ARG A C 1
ATOM 1619 O O . ARG A 1 200 ? 23.818 -11.655 -5.247 1.00 82.00 200 ARG A O 1
ATOM 1626 N N . GLY A 1 201 ? 21.642 -11.125 -5.363 1.00 75.50 201 GLY A N 1
ATOM 1627 C CA . GLY A 1 201 ? 21.467 -11.601 -6.739 1.00 75.50 201 GLY A CA 1
ATOM 1628 C C . GLY A 1 201 ? 22.330 -10.837 -7.749 1.00 75.50 201 GLY A C 1
ATOM 1629 O O . GLY A 1 201 ? 22.907 -11.443 -8.650 1.00 75.50 201 GLY A O 1
ATOM 1630 N N . LEU A 1 202 ? 22.465 -9.520 -7.576 1.00 72.38 202 LEU A N 1
ATOM 1631 C CA . LEU A 1 202 ? 23.298 -8.682 -8.436 1.00 72.38 202 LEU A CA 1
ATOM 1632 C C . LEU A 1 202 ? 24.793 -8.990 -8.278 1.00 72.38 202 LEU A C 1
ATOM 1634 O O . LEU A 1 202 ? 25.515 -9.012 -9.275 1.00 72.38 202 LEU A O 1
ATOM 1638 N N . ASP A 1 203 ? 25.254 -9.237 -7.055 1.00 76.62 203 ASP A N 1
ATOM 1639 C CA . ASP A 1 203 ? 26.658 -9.564 -6.797 1.00 76.62 203 ASP A CA 1
ATOM 1640 C C . ASP A 1 203 ? 27.039 -10.920 -7.413 1.00 76.62 203 ASP A C 1
ATOM 1642 O O . ASP A 1 203 ? 28.044 -11.012 -8.115 1.00 76.62 203 ASP A O 1
ATOM 1646 N N . LEU A 1 204 ? 26.163 -11.928 -7.318 1.00 74.62 204 LEU A N 1
ATOM 1647 C CA . LEU A 1 204 ? 26.355 -13.220 -7.996 1.00 74.62 204 LEU A CA 1
ATOM 1648 C C . LEU A 1 204 ? 26.437 -13.092 -9.532 1.00 74.62 204 LEU A C 1
ATOM 1650 O O . LEU A 1 204 ? 27.175 -13.831 -10.190 1.00 74.62 204 LEU A O 1
ATOM 1654 N N . LEU A 1 205 ? 25.695 -12.152 -10.128 1.00 67.31 205 LEU A N 1
ATOM 1655 C CA . LEU A 1 205 ? 25.762 -11.874 -11.570 1.00 67.31 205 LEU A CA 1
ATOM 1656 C C . LEU A 1 205 ? 27.067 -11.174 -11.977 1.00 67.31 205 LEU A C 1
ATOM 1658 O O . LEU A 1 205 ? 27.580 -11.406 -13.072 1.00 67.31 205 LEU A O 1
ATOM 1662 N N . LYS A 1 206 ? 27.627 -10.328 -11.109 1.00 70.94 206 LYS A N 1
ATOM 1663 C CA . LYS A 1 206 ? 28.941 -9.712 -11.342 1.00 70.94 206 LYS A CA 1
ATOM 1664 C C . LYS A 1 206 ? 30.057 -10.747 -11.240 1.00 70.94 206 LYS A C 1
ATOM 1666 O O . LYS A 1 206 ? 30.922 -10.772 -12.111 1.00 70.94 206 LYS A O 1
ATOM 1671 N N . ASP A 1 207 ? 29.985 -11.633 -10.252 1.00 73.06 207 ASP A N 1
ATOM 1672 C CA . ASP A 1 207 ? 30.974 -12.696 -10.053 1.00 73.06 207 ASP A CA 1
ATOM 1673 C C . ASP A 1 207 ? 30.948 -13.730 -11.191 1.00 73.06 207 ASP A C 1
ATOM 1675 O O . ASP A 1 207 ? 31.996 -14.204 -11.627 1.00 73.06 207 ASP A O 1
ATOM 1679 N N . SER A 1 208 ? 29.767 -14.034 -11.741 1.00 67.50 208 SER A N 1
ATOM 1680 C CA . SER A 1 208 ? 29.633 -14.930 -12.903 1.00 67.50 208 SER A CA 1
ATOM 1681 C C . SER A 1 208 ? 30.072 -14.294 -14.228 1.00 67.50 208 SER A C 1
ATOM 1683 O O . SER A 1 208 ? 30.585 -15.002 -15.095 1.00 67.50 208 SER A O 1
ATOM 1685 N N . ASN A 1 209 ? 29.956 -12.971 -14.381 1.00 59.59 209 ASN A N 1
ATOM 1686 C CA . ASN A 1 209 ? 30.481 -12.248 -15.547 1.00 59.59 209 ASN A CA 1
ATOM 1687 C C . ASN A 1 209 ? 31.977 -11.897 -15.430 1.00 59.59 209 ASN A C 1
ATOM 1689 O O . ASN A 1 209 ? 32.623 -11.652 -16.447 1.00 59.59 209 ASN A O 1
ATOM 1693 N N . GLY A 1 210 ? 32.555 -11.925 -14.225 1.00 54.12 210 GLY A N 1
ATOM 1694 C CA . GLY A 1 210 ? 33.982 -11.688 -13.968 1.00 54.12 210 GLY A CA 1
ATOM 1695 C C . GLY A 1 210 ? 34.926 -12.828 -14.382 1.00 54.12 210 GLY A C 1
ATOM 1696 O O . GLY A 1 210 ? 36.131 -12.711 -14.173 1.00 54.12 210 GLY A O 1
ATOM 1697 N N . GLY A 1 211 ? 34.406 -13.922 -14.957 1.00 50.47 211 GLY A N 1
ATOM 1698 C CA . GLY A 1 211 ? 35.186 -15.083 -15.410 1.00 50.47 211 GLY A CA 1
ATOM 1699 C C . GLY A 1 211 ? 35.352 -15.231 -16.929 1.00 50.47 211 GLY A C 1
ATOM 1700 O O . GLY A 1 211 ? 36.129 -16.080 -17.360 1.00 50.47 211 GLY A O 1
ATOM 1701 N N . ASN A 1 212 ? 34.665 -14.426 -17.747 1.00 47.69 212 ASN A N 1
ATOM 1702 C CA . ASN A 1 212 ? 34.783 -14.479 -19.209 1.00 47.69 212 ASN A CA 1
ATOM 1703 C C . ASN A 1 212 ? 35.595 -13.291 -19.729 1.00 47.69 212 ASN A C 1
ATOM 1705 O O . ASN A 1 212 ? 35.080 -12.367 -20.357 1.00 47.69 212 ASN A O 1
ATOM 1709 N N . ASP A 1 213 ? 36.903 -13.361 -19.499 1.00 48.12 213 ASP A N 1
ATOM 1710 C CA . ASP A 1 213 ? 37.889 -12.576 -20.235 1.00 48.12 213 ASP A CA 1
ATOM 1711 C C . ASP A 1 213 ? 38.000 -13.183 -21.650 1.00 48.12 213 ASP A C 1
ATOM 1713 O O . ASP A 1 213 ? 38.938 -13.911 -21.985 1.00 48.12 213 ASP A O 1
ATOM 1717 N N . ILE A 1 214 ? 36.971 -12.965 -22.483 1.00 49.44 214 ILE A N 1
ATOM 1718 C CA . ILE A 1 214 ? 37.019 -13.286 -23.913 1.00 49.44 214 ILE A CA 1
ATOM 1719 C C . ILE A 1 214 ? 37.989 -12.283 -24.535 1.00 49.44 214 ILE A C 1
ATOM 1721 O O . ILE A 1 214 ? 37.606 -11.227 -25.039 1.00 49.44 214 ILE A O 1
ATOM 1725 N N . ARG A 1 215 ? 39.280 -12.617 -24.480 1.00 42.12 215 ARG A N 1
ATOM 1726 C CA . ARG A 1 215 ? 40.278 -12.026 -25.362 1.00 42.12 215 ARG A CA 1
ATOM 1727 C C . ARG A 1 215 ? 39.854 -12.358 -26.784 1.00 42.12 215 ARG A C 1
ATOM 1729 O O . ARG A 1 215 ? 40.045 -13.481 -27.244 1.00 42.12 215 ARG A O 1
ATOM 1736 N N . PHE A 1 216 ? 39.285 -11.380 -27.476 1.00 44.00 216 PHE A N 1
ATOM 1737 C CA . PHE A 1 216 ? 39.306 -11.369 -28.929 1.00 44.00 216 PHE A CA 1
ATOM 1738 C C . PHE A 1 216 ? 40.782 -11.411 -29.342 1.00 44.00 216 PHE A C 1
ATOM 1740 O O . PHE A 1 216 ? 41.491 -10.410 -29.237 1.00 44.00 216 PHE A O 1
ATOM 1747 N N . GLN A 1 217 ? 41.266 -12.593 -29.731 1.00 43.97 217 GLN A N 1
ATOM 1748 C CA . GLN A 1 217 ? 42.460 -12.687 -30.556 1.00 43.97 217 GLN A CA 1
ATOM 1749 C C . GLN A 1 217 ? 42.112 -11.965 -31.855 1.00 43.97 217 GLN A C 1
ATOM 1751 O O . GLN A 1 217 ? 41.239 -12.400 -32.599 1.00 43.97 217 GLN A O 1
ATOM 1756 N N . ALA A 1 218 ? 42.717 -10.796 -32.053 1.00 44.41 218 ALA A N 1
ATOM 1757 C CA . ALA A 1 218 ? 42.781 -10.188 -33.364 1.00 44.41 218 ALA A CA 1
ATOM 1758 C C . ALA A 1 218 ? 43.608 -11.140 -34.229 1.00 44.41 218 ALA A C 1
ATOM 1760 O O . ALA A 1 218 ? 44.773 -11.385 -33.918 1.00 44.41 218 ALA A O 1
ATOM 1761 N N . ASP A 1 219 ? 42.966 -11.730 -35.233 1.00 49.47 219 ASP A N 1
ATOM 1762 C CA . ASP A 1 219 ? 43.636 -12.541 -36.237 1.00 49.47 219 ASP A CA 1
ATOM 1763 C C . ASP A 1 219 ? 44.754 -11.722 -36.894 1.00 49.47 219 ASP A C 1
ATOM 1765 O O . ASP A 1 219 ? 44.558 -10.567 -37.285 1.00 49.47 219 ASP A O 1
ATOM 176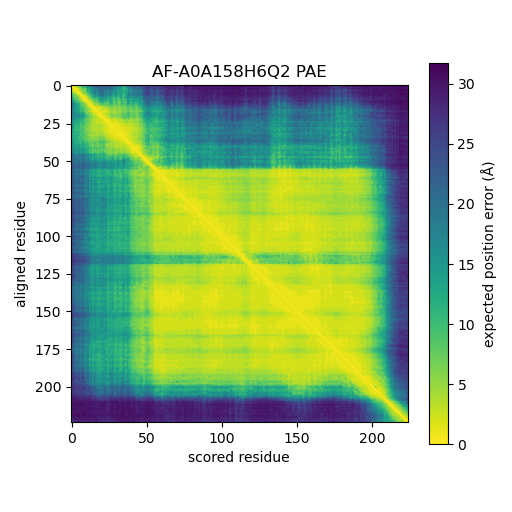9 N N . ASP A 1 220 ? 45.928 -12.342 -36.978 1.00 48.34 220 ASP A N 1
ATOM 1770 C CA . ASP A 1 220 ? 47.117 -11.829 -37.642 1.00 48.34 220 ASP A CA 1
ATOM 1771 C C . ASP A 1 220 ? 46.806 -11.420 -39.094 1.00 48.34 220 ASP A C 1
ATOM 1773 O O . ASP A 1 220 ? 46.235 -12.186 -39.877 1.00 48.34 220 ASP A O 1
ATOM 1777 N N . GLU A 1 221 ? 47.219 -10.207 -39.471 1.00 50.25 221 GLU A N 1
ATOM 1778 C CA . GLU A 1 221 ? 47.221 -9.755 -40.863 1.00 50.25 221 GLU A CA 1
ATOM 1779 C C . GLU A 1 221 ? 48.116 -10.666 -41.728 1.00 50.25 221 GLU A C 1
ATOM 1781 O O . GLU A 1 221 ? 49.220 -11.038 -41.313 1.00 50.25 221 GLU A O 1
ATOM 1786 N N . PRO A 1 222 ? 47.699 -11.006 -42.962 1.00 53.03 222 PRO A N 1
ATOM 1787 C CA . PRO A 1 222 ? 48.528 -11.788 -43.859 1.00 53.03 222 PRO A CA 1
ATOM 1788 C C . PRO A 1 222 ? 49.676 -10.923 -44.385 1.00 53.03 222 PRO A C 1
ATOM 1790 O O . PRO A 1 222 ? 49.475 -9.867 -44.983 1.00 53.03 222 PRO A O 1
ATOM 1793 N N . THR A 1 223 ? 50.892 -11.413 -44.179 1.00 55.88 223 THR A N 1
ATOM 1794 C CA . THR A 1 223 ? 52.117 -10.876 -44.771 1.00 55.88 223 THR A CA 1
ATOM 1795 C C . THR A 1 223 ? 52.068 -11.015 -46.294 1.00 55.88 223 THR A C 1
ATOM 17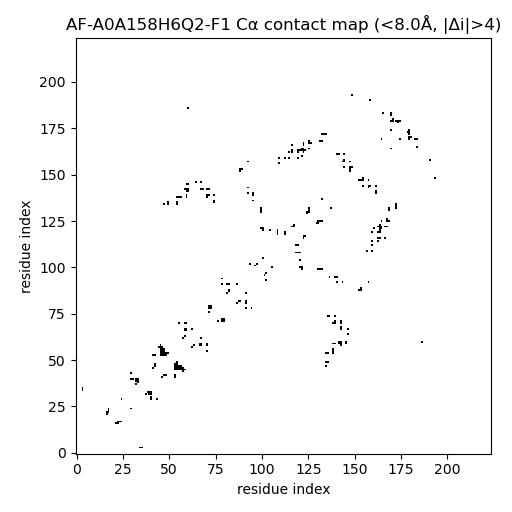97 O O . THR A 1 223 ? 51.800 -12.099 -46.818 1.00 55.88 223 THR A O 1
ATOM 1800 N N . ALA A 1 224 ? 52.364 -9.917 -46.989 1.00 60.31 224 ALA A N 1
ATOM 1801 C CA . ALA A 1 224 ? 52.729 -9.874 -48.402 1.00 60.31 224 ALA A CA 1
ATOM 1802 C C . ALA A 1 224 ? 54.111 -9.227 -48.542 1.00 60.31 224 ALA A C 1
ATOM 1804 O O . ALA A 1 224 ? 54.385 -8.270 -47.780 1.00 60.31 224 ALA A O 1
#

Radius of gyration: 23.81 Å; Cα contacts (8 Å, |Δi|>4): 184; chains: 1; bounding box: 81×38×86 Å

Sequence (224 aa):
MEYVPDSEDWPEIQFHRYVDGDVTPTVDTLDRVELVLPTTKDTFITGPKCDTGVAPLWVALAGPTDAMRSVINWYDDILWRAQLSGVPFEQLMFSVTDPILPRHVFFEYFPKWNFEVNRNPLAFAVNEGLVTITMERFTVLVALFRLSILSGIAYPMMDFVMTGLLHKAVYDLFDPWGIARHVKVYLEIIRDGQREAMARGLDLLKDSNGGNDIRFQADDEPTA

pLDDT: mean 80.56, std 15.87, range [39.0, 97.5]

Mean predicted aligned error: 11.36 Å

Secondary structure (DSSP, 8-state):
------GGGS----GGGGTTSSSPPPHHHHHHHHHHSTT-HHHHHT-SEETTEE--HHHHHH--HHHHHHHHHHH-HHHHHHHHTT--HHHHHHHHHTTTS-HHHHHHHGGG--S-GGG-HHHHHHHTTSS---HHHHHHHHHHHHHHHHH-SSHHHHHHHHHHHTTTHHHHHHGGGT-HHHHHHHHHHHHHHHHHHHHHHHHHHHHHHTT-------PPPPP-